Protein AF-A0A9P4KAY0-F1 (afdb_monomer_lite)

Sequence (285 aa):
MESPLIVVEDWAMEPPVTMRYINADHDLDFLLVYKAVRTLPSHPGRGALSIIYEGVGHKYALKPCTDDFLEHFFSCAGNLADYLAVFYPHDNAITQAVWLRLLDNFQIAAKLPHNILQTQAPVCSHAGDFSKAYDEVFRFINNILTNSHDPTSCRTQNVAHSFNMVTPRRPYLGAFKFGMKPWQQFLLNGSPGFCVEGQSRRYDIEEGMEFYAGESGEKKVKQVVVPMGALGIVQKHTERMRGFVKEMAVVKEQEGDNGQAMVARFDKNVSFIMTYSSQVPILWI

Foldseek 3Di:
DFFDKDWDWDVVDVVTATQWIDGDVDIDGPVVLLVLLLCLLVDPQAKDWDWDDDPPDIATDIDAHDPVSVVSLVVSLVSLLCCLQPPLVPGDPVNNLVSLVSLVSSLSSLLGQLAPPPPRYDHHPCSVVSVVVVVVSQVSSQCSLQVDPDPVPPQQSRLRDNPPNYDDDDPPLDDRGHPDGPVCLQWPPPRPSDPDDPVPWDWDFPPPPFDQDDPVRDTDTPTTTDGVVNVVVVVVVVVVVVVLVVVVVVCCVPPNPPPPVSVVVVCVPPPDNPPPPPDDPPDDD

Organism: NCBI:txid147567

Structure (mmCIF, N/CA/C/O backbone):
data_AF-A0A9P4KAY0-F1
#
_entry.id   AF-A0A9P4KAY0-F1
#
loop_
_atom_site.group_PDB
_atom_site.id
_atom_site.type_symbol
_atom_site.label_atom_id
_atom_site.label_alt_id
_atom_site.label_comp_id
_atom_site.label_asym_id
_atom_site.label_entity_id
_atom_site.label_seq_id
_atom_site.pdbx_PDB_ins_code
_atom_site.Cartn_x
_atom_site.Cartn_y
_atom_site.Cartn_z
_atom_site.occupancy
_atom_site.B_iso_or_equiv
_atom_site.auth_seq_id
_atom_site.auth_comp_id
_atom_site.auth_asym_id
_atom_site.auth_atom_id
_atom_site.pdbx_PDB_model_num
ATOM 1 N N . MET A 1 1 ? -31.923 -11.171 7.613 1.00 70.19 1 MET A N 1
ATOM 2 C CA . MET A 1 1 ? -31.089 -11.318 8.821 1.00 70.19 1 MET A CA 1
ATOM 3 C C . MET A 1 1 ? -29.665 -11.105 8.369 1.00 70.19 1 MET A C 1
ATOM 5 O O . MET A 1 1 ? -29.294 -11.718 7.377 1.00 70.19 1 MET A O 1
ATOM 9 N N . GLU A 1 2 ? -28.932 -10.198 9.005 1.00 80.56 2 GLU A N 1
ATOM 10 C CA . GLU A 1 2 ? -27.496 -10.055 8.748 1.00 80.56 2 GLU A CA 1
ATOM 11 C C . GLU A 1 2 ? -26.785 -11.309 9.265 1.00 80.56 2 GLU A C 1
ATOM 13 O O . GLU A 1 2 ? -27.115 -11.809 10.345 1.00 80.56 2 GLU A O 1
ATOM 18 N N . SER A 1 3 ? -25.874 -11.861 8.465 1.00 89.69 3 SER A N 1
ATOM 19 C CA . SER A 1 3 ? -25.065 -13.004 8.883 1.00 89.69 3 SER A CA 1
ATOM 20 C C . SER A 1 3 ? -24.157 -12.588 10.043 1.00 89.69 3 SER A C 1
ATOM 22 O O . SER A 1 3 ? -23.599 -11.490 10.008 1.00 89.69 3 SER A O 1
ATOM 24 N N . PRO A 1 4 ? -23.999 -13.426 11.082 1.00 93.06 4 PRO A N 1
ATOM 25 C CA . PRO A 1 4 ? -23.144 -13.081 12.206 1.00 93.06 4 PRO A CA 1
ATOM 26 C C . PRO A 1 4 ? -21.679 -13.015 11.765 1.00 93.06 4 PRO A C 1
ATOM 28 O O . PRO A 1 4 ? -21.192 -13.896 11.055 1.00 93.06 4 PRO A O 1
ATOM 31 N N . LEU A 1 5 ? -20.977 -11.985 12.234 1.00 95.06 5 LEU A N 1
ATOM 32 C CA . LEU A 1 5 ? -19.530 -11.878 12.112 1.00 95.06 5 LEU A CA 1
ATOM 33 C C . LEU A 1 5 ? -18.857 -12.812 13.127 1.00 95.06 5 LEU A C 1
ATOM 35 O O . LEU A 1 5 ? -19.109 -12.708 14.327 1.00 95.06 5 LEU A O 1
ATOM 39 N N . ILE A 1 6 ? -17.976 -13.691 12.651 1.00 96.06 6 ILE A N 1
ATOM 40 C CA . ILE A 1 6 ? -17.156 -14.575 13.482 1.00 96.06 6 ILE A CA 1
ATOM 41 C C . ILE A 1 6 ? -15.690 -14.166 13.327 1.00 96.06 6 ILE A C 1
ATOM 43 O O . ILE A 1 6 ? -15.159 -14.092 12.218 1.00 96.06 6 ILE A O 1
ATOM 47 N N . VAL A 1 7 ? -15.037 -13.929 14.461 1.00 95.88 7 VAL A N 1
ATOM 48 C CA . VAL A 1 7 ? -13.629 -13.538 14.567 1.00 95.88 7 VAL A CA 1
ATOM 49 C C . VAL A 1 7 ? -12.919 -14.603 15.400 1.00 95.88 7 VAL A C 1
ATOM 51 O O . VAL A 1 7 ? -13.366 -14.924 16.500 1.00 95.88 7 VAL A O 1
ATOM 54 N N . VAL A 1 8 ? -11.850 -15.196 14.868 1.00 96.25 8 VAL A N 1
ATOM 55 C CA . VAL A 1 8 ? -11.036 -16.194 15.579 1.00 96.25 8 VAL A CA 1
ATOM 56 C C . VAL A 1 8 ? -9.729 -15.540 15.998 1.00 96.25 8 VAL A C 1
ATOM 58 O O . VAL A 1 8 ? -8.918 -15.186 15.143 1.00 96.25 8 VAL A O 1
ATOM 61 N N . GLU A 1 9 ? -9.518 -15.400 17.302 1.00 96.12 9 GLU A N 1
ATOM 62 C CA . GLU A 1 9 ? -8.379 -14.685 17.883 1.00 96.12 9 GLU A CA 1
ATOM 63 C C . GLU A 1 9 ? -7.390 -15.636 18.567 1.00 96.12 9 GLU A C 1
ATOM 65 O O . GLU A 1 9 ? -7.781 -16.630 19.184 1.00 96.12 9 GLU A O 1
ATOM 70 N N . ASP A 1 10 ? -6.101 -15.307 18.487 1.00 93.38 10 ASP A N 1
ATOM 71 C CA . ASP A 1 10 ? -5.044 -15.939 19.272 1.00 93.38 10 ASP A CA 1
ATOM 72 C C . ASP A 1 10 ? -4.817 -15.162 20.575 1.00 93.38 10 ASP A C 1
ATOM 74 O O . ASP A 1 10 ? -4.240 -14.072 20.584 1.00 93.38 10 ASP A O 1
ATOM 78 N N . TRP A 1 11 ? -5.272 -15.755 21.678 1.00 94.88 11 TRP A N 1
ATOM 79 C CA . TRP A 1 11 ? -5.172 -15.209 23.034 1.00 94.88 11 TRP A CA 1
ATOM 80 C C . TRP A 1 11 ? -3.817 -15.468 23.704 1.00 94.88 11 TRP A C 1
ATOM 82 O O . TRP A 1 11 ? -3.614 -15.063 24.847 1.00 94.88 11 TRP A O 1
ATOM 92 N N . ALA A 1 12 ? -2.877 -16.134 23.025 1.00 94.00 12 ALA A N 1
ATOM 93 C CA . ALA A 1 12 ? -1.508 -16.263 23.519 1.00 94.00 12 ALA A CA 1
ATOM 94 C C . ALA A 1 12 ? -0.693 -14.964 23.337 1.00 94.00 12 ALA A C 1
ATOM 96 O O . ALA A 1 12 ? 0.393 -14.836 23.904 1.00 94.00 12 ALA A O 1
ATOM 97 N N . MET A 1 13 ? -1.204 -14.013 22.544 1.00 88.56 13 MET A N 1
ATOM 98 C CA . MET A 1 13 ? -0.637 -12.680 22.340 1.00 88.56 13 MET A CA 1
ATOM 99 C C . MET A 1 13 ? -1.436 -11.617 23.102 1.00 88.56 13 MET A C 1
ATOM 101 O O . MET A 1 13 ? -2.647 -11.744 23.269 1.00 88.56 13 MET A O 1
ATOM 105 N N . GLU A 1 14 ? -0.761 -10.552 23.540 1.00 91.00 14 GLU A N 1
ATOM 106 C CA . GLU A 1 14 ? -1.391 -9.436 24.249 1.00 91.00 14 GLU A CA 1
ATOM 107 C C . GLU A 1 14 ? -1.110 -8.099 23.534 1.00 91.00 14 GLU A C 1
ATOM 109 O O . GLU A 1 14 ? 0.053 -7.683 23.451 1.00 91.00 14 GLU A O 1
ATOM 114 N N . PRO A 1 15 ? -2.147 -7.404 23.014 1.00 89.81 15 PRO A N 1
ATOM 115 C CA . PRO A 1 15 ? -3.541 -7.845 22.883 1.00 89.81 15 PRO A CA 1
ATOM 116 C C . PRO A 1 15 ? -3.709 -9.043 21.921 1.00 89.81 15 PRO A C 1
ATOM 118 O O . PRO A 1 15 ? -2.830 -9.266 21.080 1.00 89.81 15 PRO A O 1
ATOM 121 N N . PRO A 1 16 ? -4.837 -9.779 22.013 1.00 92.44 16 PRO A N 1
ATOM 122 C CA . PRO A 1 16 ? -5.145 -10.877 21.103 1.00 92.44 16 PRO A CA 1
ATOM 123 C C . PRO A 1 16 ? -5.086 -10.431 19.643 1.00 92.44 16 PRO A C 1
ATOM 125 O O . PRO A 1 16 ? -5.476 -9.311 19.306 1.00 92.44 16 PRO A O 1
ATOM 128 N N . VAL A 1 17 ? -4.598 -11.301 18.762 1.00 93.06 17 VAL A N 1
ATOM 129 C CA . VAL A 1 17 ? -4.518 -11.011 17.322 1.00 93.06 17 VAL A CA 1
ATOM 130 C C . VAL A 1 17 ? -5.519 -11.877 16.584 1.00 93.06 17 VAL A C 1
ATOM 132 O O . VAL A 1 17 ? -5.564 -13.092 16.779 1.00 93.06 17 VAL A O 1
ATOM 135 N N . THR A 1 18 ? -6.294 -11.264 15.698 1.00 96.06 18 THR A N 1
ATOM 136 C CA . THR A 1 18 ? -7.235 -11.999 14.857 1.00 96.06 18 THR A CA 1
ATOM 137 C C . THR A 1 18 ? -6.497 -12.811 13.795 1.00 96.06 18 THR A C 1
ATOM 139 O O . THR A 1 18 ? -5.703 -12.282 13.019 1.00 96.06 18 THR A O 1
ATOM 142 N N . MET A 1 19 ? -6.794 -14.106 13.733 1.00 96.50 19 MET A N 1
ATOM 143 C CA . MET A 1 19 ? -6.190 -15.060 12.804 1.00 96.50 19 MET A CA 1
ATOM 144 C C . MET A 1 19 ? -7.125 -15.454 11.657 1.00 96.50 19 MET A C 1
ATOM 146 O O . MET A 1 19 ? -6.648 -15.814 10.580 1.00 96.50 19 ME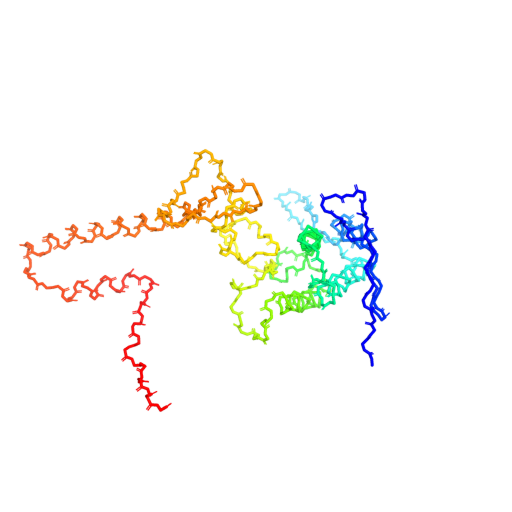T A O 1
ATOM 150 N N . ARG A 1 20 ? -8.446 -15.393 11.858 1.00 97.88 20 ARG A N 1
ATOM 151 C CA . ARG A 1 20 ? -9.434 -15.712 10.819 1.00 97.88 20 ARG A CA 1
ATOM 152 C C . ARG A 1 20 ? -10.705 -14.888 10.981 1.00 97.88 20 ARG A C 1
ATOM 154 O O . ARG A 1 20 ? -11.160 -14.674 12.103 1.00 97.88 20 ARG A O 1
ATOM 161 N N . TYR A 1 21 ? -11.283 -14.484 9.858 1.00 97.75 21 TYR A N 1
ATOM 162 C CA . TYR A 1 21 ? -12.511 -13.699 9.783 1.00 97.75 21 TYR A CA 1
ATOM 163 C C . TYR A 1 21 ? -13.536 -14.439 8.931 1.00 97.75 21 TYR A C 1
ATOM 165 O O . TYR A 1 21 ? -13.200 -14.879 7.835 1.00 97.75 21 TYR A O 1
ATOM 173 N N . ILE A 1 22 ? -14.772 -14.572 9.410 1.00 97.38 22 ILE A N 1
ATOM 174 C CA . ILE A 1 22 ? -15.858 -15.225 8.673 1.00 97.38 22 ILE A CA 1
ATOM 175 C C . ILE A 1 22 ? -17.108 -14.342 8.754 1.00 97.38 22 ILE A C 1
ATOM 177 O O . ILE A 1 22 ? -17.573 -14.014 9.846 1.00 97.38 22 ILE A O 1
ATOM 181 N N . ASN A 1 23 ? -17.663 -13.958 7.606 1.00 95.81 23 ASN A N 1
ATOM 182 C CA . ASN A 1 23 ? -18.941 -13.256 7.496 1.00 95.81 23 ASN A CA 1
ATOM 183 C C . ASN A 1 23 ? -19.635 -13.636 6.181 1.00 95.81 23 ASN A C 1
ATOM 185 O O . ASN A 1 23 ? -19.179 -13.249 5.107 1.00 95.81 23 ASN A O 1
ATOM 189 N N . ALA A 1 24 ? -20.753 -14.362 6.278 1.00 93.00 24 ALA A N 1
ATOM 190 C CA . ALA A 1 24 ? -21.493 -14.876 5.124 1.00 93.00 24 ALA A CA 1
ATOM 191 C C . ALA A 1 24 ? -20.572 -15.637 4.149 1.00 93.00 24 ALA A C 1
ATOM 193 O O . ALA A 1 24 ? -20.021 -16.671 4.523 1.00 93.00 24 ALA A O 1
ATOM 194 N N . ASP A 1 25 ? -20.397 -15.111 2.936 1.00 92.00 25 ASP A N 1
ATOM 195 C CA . ASP A 1 25 ? -19.577 -15.698 1.873 1.00 92.00 25 ASP A CA 1
ATOM 196 C C . ASP A 1 25 ? -18.096 -15.270 1.941 1.00 92.00 25 ASP A C 1
ATOM 198 O O . ASP A 1 25 ? -17.287 -15.704 1.121 1.00 92.00 25 ASP A O 1
ATOM 202 N N . HIS A 1 26 ? -17.722 -14.432 2.913 1.00 92.81 26 HIS A N 1
ATOM 203 C CA . HIS A 1 26 ? -16.350 -13.969 3.108 1.00 92.81 26 HIS A CA 1
ATOM 204 C C . HIS A 1 26 ? -15.663 -14.774 4.213 1.00 92.81 26 HIS A C 1
ATOM 206 O O . HIS A 1 26 ? -16.070 -14.724 5.374 1.00 92.81 26 HIS A O 1
ATOM 212 N N . ASP A 1 27 ? -14.589 -15.478 3.857 1.00 96.81 27 ASP A N 1
ATOM 213 C CA . ASP A 1 27 ? -13.721 -16.216 4.778 1.00 96.81 27 ASP A CA 1
ATOM 214 C C . ASP A 1 27 ? -12.264 -15.831 4.506 1.00 96.81 27 ASP A C 1
ATOM 216 O O . ASP A 1 27 ? -11.709 -16.133 3.447 1.00 96.81 27 ASP A O 1
ATOM 220 N N . LEU A 1 28 ? -11.654 -15.120 5.452 1.00 97.56 28 LEU A N 1
ATOM 221 C CA . LEU A 1 28 ? -10.284 -14.635 5.348 1.00 97.56 28 LEU A CA 1
ATOM 222 C C . LEU A 1 28 ? -9.414 -15.287 6.415 1.00 97.56 28 LEU A C 1
ATOM 224 O O . LEU A 1 28 ? -9.539 -15.000 7.605 1.00 97.56 28 LEU A O 1
ATOM 228 N N . ASP A 1 29 ? -8.463 -16.104 5.972 1.00 97.88 29 ASP A N 1
ATOM 229 C CA . ASP A 1 29 ? -7.353 -16.579 6.796 1.00 97.88 29 ASP A CA 1
ATOM 230 C C . ASP A 1 29 ? -6.212 -15.553 6.747 1.00 97.88 29 ASP A C 1
ATOM 232 O O . ASP A 1 29 ? -5.557 -15.361 5.713 1.00 97.88 29 ASP A O 1
ATOM 236 N N . PHE A 1 30 ? -5.966 -14.886 7.876 1.00 96.50 30 PHE A N 1
ATOM 237 C CA . PHE A 1 30 ? -4.969 -13.826 7.968 1.00 96.50 30 PHE A CA 1
ATOM 238 C C . PHE A 1 30 ? -3.567 -14.319 7.594 1.00 96.50 30 PHE A C 1
ATOM 240 O O . PHE A 1 30 ? -2.832 -13.624 6.889 1.00 96.50 30 PHE A O 1
ATOM 247 N N . LEU A 1 31 ? -3.181 -15.526 8.019 1.00 96.44 31 LEU A N 1
ATOM 248 C CA . LEU A 1 31 ? -1.840 -16.053 7.782 1.00 96.44 31 LEU A CA 1
ATOM 249 C C . LEU A 1 31 ? -1.614 -16.352 6.297 1.00 96.44 31 LEU A C 1
ATOM 251 O O . LEU A 1 31 ? -0.519 -16.099 5.780 1.00 96.44 31 LEU A O 1
ATOM 255 N N . LEU A 1 32 ? -2.631 -16.879 5.611 1.00 97.88 32 LEU A N 1
ATOM 256 C CA . LEU A 1 32 ? -2.579 -17.116 4.169 1.00 97.88 32 LEU A CA 1
ATOM 257 C C . LEU A 1 32 ? -2.471 -15.800 3.397 1.00 97.88 32 LEU A C 1
ATOM 259 O O . LEU A 1 32 ? -1.562 -15.656 2.574 1.00 97.88 32 LEU A O 1
ATOM 263 N N . VAL A 1 33 ? -3.322 -14.816 3.708 1.00 98.06 33 VAL A N 1
ATOM 264 C CA . VAL A 1 33 ? -3.299 -13.503 3.044 1.00 98.06 33 VAL A CA 1
ATOM 265 C C . VAL A 1 33 ? -1.981 -12.776 3.311 1.00 98.06 33 VAL A C 1
ATOM 267 O O . VAL A 1 33 ? -1.353 -12.265 2.383 1.00 98.06 33 VAL A O 1
ATOM 270 N N . TYR A 1 34 ? -1.499 -12.793 4.556 1.00 97.38 34 TYR A N 1
ATOM 271 C CA . TYR A 1 34 ? -0.221 -12.198 4.938 1.00 97.38 34 TYR A CA 1
ATOM 272 C C . TYR A 1 34 ? 0.938 -12.774 4.117 1.00 97.38 34 TYR A C 1
ATOM 274 O O . TYR A 1 34 ? 1.747 -12.019 3.570 1.00 97.38 34 TYR A O 1
ATOM 282 N N . LYS A 1 35 ? 1.026 -14.109 4.010 1.00 97.62 35 LYS A N 1
ATOM 283 C CA . LYS A 1 35 ? 2.069 -14.782 3.222 1.00 97.62 35 LYS A CA 1
ATOM 284 C C . LYS A 1 35 ? 1.963 -14.419 1.744 1.00 97.62 35 LYS A C 1
ATOM 286 O O . LYS A 1 35 ? 2.976 -14.038 1.158 1.00 97.62 35 LYS A O 1
ATOM 291 N N . ALA A 1 36 ? 0.762 -14.479 1.171 1.00 97.88 36 ALA A N 1
ATOM 292 C CA . ALA A 1 36 ? 0.523 -14.142 -0.228 1.00 97.88 36 ALA A CA 1
ATOM 293 C C . ALA A 1 36 ? 1.006 -12.715 -0.535 1.00 97.88 36 ALA A C 1
ATOM 295 O O . ALA A 1 36 ? 1.953 -12.528 -1.302 1.00 97.88 36 ALA A O 1
ATOM 296 N N . VAL A 1 37 ? 0.491 -11.716 0.189 1.00 97.69 37 VAL A N 1
ATOM 297 C CA . VAL A 1 37 ? 0.844 -10.303 -0.018 1.00 97.69 37 VAL A CA 1
ATOM 298 C C . VAL A 1 37 ? 2.339 -10.047 0.191 1.00 97.69 37 VAL A C 1
ATOM 300 O O . VAL A 1 37 ? 2.969 -9.337 -0.595 1.00 97.69 37 VAL A O 1
ATOM 303 N N . ARG A 1 38 ? 2.944 -10.632 1.232 1.00 96.69 38 ARG A N 1
ATOM 304 C CA . ARG A 1 38 ? 4.370 -10.437 1.539 1.00 96.69 38 ARG A CA 1
ATOM 305 C C . ARG A 1 38 ? 5.291 -11.017 0.462 1.00 96.69 38 ARG A C 1
ATOM 307 O O . ARG A 1 38 ? 6.399 -10.510 0.294 1.00 96.69 38 ARG A O 1
ATOM 314 N N . THR A 1 39 ? 4.864 -12.057 -0.251 1.00 96.81 39 THR A N 1
ATOM 315 C CA . THR A 1 39 ? 5.672 -12.695 -1.305 1.00 96.81 39 THR A CA 1
ATOM 316 C C . THR A 1 39 ? 5.529 -12.039 -2.678 1.00 96.81 39 THR A C 1
ATOM 318 O O . THR A 1 39 ? 6.411 -12.231 -3.519 1.00 96.81 39 THR A O 1
ATOM 321 N N . LEU A 1 40 ? 4.508 -11.195 -2.894 1.00 96.38 40 LEU A N 1
ATOM 322 C CA . LEU A 1 40 ? 4.285 -10.488 -4.163 1.00 96.38 40 LEU A CA 1
ATOM 323 C C . LEU A 1 40 ? 5.518 -9.728 -4.691 1.00 96.38 40 LEU A C 1
ATOM 325 O O . LEU A 1 40 ? 5.813 -9.855 -5.882 1.00 96.38 40 LEU A O 1
ATOM 329 N N . PRO A 1 41 ? 6.287 -8.967 -3.876 1.00 94.38 41 PRO A N 1
ATOM 330 C CA . PRO A 1 41 ? 7.451 -8.237 -4.384 1.00 94.38 41 PRO A CA 1
ATOM 331 C C . PRO A 1 41 ? 8.535 -9.145 -4.980 1.00 94.38 41 PRO A C 1
ATOM 333 O O . PRO A 1 41 ? 9.264 -8.715 -5.876 1.00 94.38 41 PRO A O 1
ATOM 336 N N . SER A 1 42 ? 8.628 -10.383 -4.488 1.00 95.38 42 SER A N 1
ATOM 337 C CA . SER A 1 42 ? 9.577 -11.420 -4.912 1.00 95.38 42 SER A CA 1
ATOM 338 C C . SER A 1 42 ? 8.965 -12.468 -5.848 1.00 95.38 42 SER A C 1
ATOM 340 O O . SER A 1 42 ? 9.617 -13.469 -6.139 1.00 95.38 42 SER A O 1
ATOM 342 N N . HIS A 1 43 ? 7.727 -12.278 -6.310 1.00 97.31 43 HIS A N 1
ATOM 343 C CA . HIS A 1 43 ? 7.050 -13.261 -7.149 1.00 97.31 43 HIS A CA 1
ATOM 344 C C . HIS A 1 43 ? 7.814 -13.472 -8.475 1.00 97.31 43 HIS A C 1
ATOM 346 O O . HIS A 1 43 ? 8.154 -12.491 -9.144 1.00 97.31 43 HIS A O 1
ATOM 352 N N . PRO A 1 44 ? 8.081 -14.720 -8.909 1.00 96.81 44 PRO A N 1
ATOM 353 C CA . PRO A 1 44 ? 8.913 -14.991 -10.088 1.00 96.81 44 PRO A CA 1
ATOM 354 C C . PRO A 1 44 ? 8.300 -14.465 -11.390 1.00 96.81 44 PRO A C 1
ATOM 356 O O . PRO A 1 44 ? 9.034 -14.087 -12.304 1.00 96.81 44 PRO A O 1
ATOM 359 N N . GLY A 1 45 ? 6.970 -14.399 -11.455 1.00 96.69 45 GLY A N 1
ATOM 360 C CA . GLY A 1 45 ? 6.209 -13.830 -12.566 1.00 96.69 45 GLY A CA 1
ATOM 361 C C . GLY A 1 45 ? 6.124 -12.300 -12.585 1.00 96.69 45 GLY A C 1
ATOM 362 O O . GLY A 1 45 ? 5.514 -11.733 -13.486 1.00 96.69 45 GLY A O 1
ATOM 363 N N . ARG A 1 46 ? 6.708 -11.610 -11.597 1.00 95.38 46 ARG A N 1
ATOM 364 C CA . ARG A 1 46 ? 6.685 -10.147 -11.525 1.00 95.38 46 ARG A CA 1
ATOM 365 C C . ARG A 1 46 ? 7.551 -9.538 -12.630 1.00 95.38 46 ARG A C 1
ATOM 367 O O . ARG A 1 46 ? 8.711 -9.927 -12.803 1.00 95.38 46 ARG A O 1
ATOM 374 N N . GLY A 1 47 ? 6.995 -8.562 -13.346 1.00 93.69 47 GLY A N 1
ATOM 375 C CA . GLY A 1 47 ? 7.713 -7.842 -14.393 1.00 93.69 47 GLY A CA 1
ATOM 376 C C . GLY A 1 47 ? 8.870 -7.007 -13.844 1.00 93.69 47 GLY A C 1
ATOM 377 O O . GLY A 1 47 ? 8.797 -6.454 -12.744 1.00 93.69 47 GLY A O 1
ATOM 378 N N . ALA A 1 48 ? 9.948 -6.909 -14.617 1.00 92.62 48 ALA A N 1
ATOM 379 C CA . ALA A 1 48 ? 11.158 -6.188 -14.235 1.00 92.62 48 ALA A CA 1
ATOM 380 C C . ALA A 1 48 ? 11.855 -5.575 -15.455 1.00 92.62 48 ALA A C 1
ATOM 382 O O . ALA A 1 48 ? 11.775 -6.109 -16.560 1.00 92.62 48 ALA A O 1
ATOM 383 N N . LEU A 1 49 ? 12.575 -4.472 -15.240 1.00 90.19 49 LEU A N 1
ATOM 384 C CA . LEU A 1 49 ? 13.500 -3.916 -16.227 1.00 90.19 49 LEU A CA 1
ATOM 385 C C . LEU A 1 49 ? 14.923 -4.308 -15.852 1.00 90.19 49 LEU A C 1
ATOM 387 O O . LEU A 1 49 ? 15.387 -4.014 -14.751 1.00 90.19 49 LEU A O 1
ATOM 391 N N . SER A 1 50 ? 15.617 -4.943 -16.786 1.00 89.19 50 SER A N 1
ATOM 392 C CA . SER A 1 50 ? 17.055 -5.182 -16.712 1.00 89.19 50 SER A CA 1
ATOM 393 C C . SER A 1 50 ? 17.790 -4.210 -17.625 1.00 89.19 50 SER A C 1
ATOM 395 O O . SER A 1 50 ? 17.340 -3.943 -18.739 1.00 89.19 50 SER A O 1
ATOM 397 N N . ILE A 1 51 ? 18.923 -3.689 -17.161 1.00 90.44 51 ILE A N 1
ATOM 398 C CA . ILE A 1 51 ? 19.813 -2.861 -17.974 1.00 90.44 51 ILE A CA 1
ATOM 399 C C . ILE A 1 51 ? 20.814 -3.792 -18.657 1.00 90.44 51 ILE A C 1
ATOM 401 O O . ILE A 1 51 ? 21.568 -4.491 -17.982 1.00 90.44 51 ILE A O 1
ATOM 405 N N . ILE A 1 52 ? 20.814 -3.800 -19.986 1.00 91.62 52 ILE A N 1
ATOM 406 C CA . ILE A 1 52 ? 21.804 -4.492 -20.810 1.00 91.62 52 ILE A CA 1
ATOM 407 C C . ILE A 1 52 ? 22.810 -3.448 -21.290 1.00 91.62 52 ILE A C 1
ATOM 409 O O . ILE A 1 52 ? 22.437 -2.460 -21.925 1.00 91.62 52 ILE A O 1
ATOM 413 N N . TYR A 1 53 ? 24.086 -3.649 -20.972 1.00 90.38 53 TYR A N 1
ATOM 414 C CA . TYR A 1 53 ? 25.168 -2.780 -21.428 1.00 90.38 53 TYR A CA 1
ATOM 415 C C . TYR A 1 53 ? 25.643 -3.242 -22.812 1.00 90.38 53 TYR A C 1
ATOM 417 O O . TYR A 1 53 ? 26.099 -4.373 -22.964 1.00 90.38 53 TYR A O 1
ATOM 425 N N . GLU A 1 54 ? 25.538 -2.372 -23.818 1.00 87.56 54 GLU A N 1
ATOM 426 C CA . GLU A 1 54 ? 25.980 -2.632 -25.194 1.00 87.56 54 GLU A CA 1
ATOM 427 C C . GLU A 1 54 ? 26.996 -1.556 -25.610 1.00 87.56 54 GLU A C 1
ATOM 429 O O . GLU A 1 54 ? 26.636 -0.438 -25.990 1.00 87.56 54 GLU A O 1
ATOM 434 N N . GLY A 1 55 ? 28.291 -1.882 -25.528 1.00 87.38 55 GLY A N 1
ATOM 435 C CA . GLY A 1 55 ? 29.378 -0.977 -25.915 1.00 87.38 55 GLY A CA 1
ATOM 436 C C . GLY A 1 55 ? 29.413 0.312 -25.083 1.00 87.38 55 GLY A C 1
ATOM 437 O O . GLY A 1 55 ? 29.642 0.269 -23.879 1.00 87.38 55 GLY A O 1
ATOM 438 N N . VAL A 1 56 ? 29.206 1.463 -25.737 1.00 83.69 56 VAL A N 1
ATOM 439 C CA . VAL A 1 56 ? 29.221 2.807 -25.113 1.00 83.69 56 VAL A CA 1
ATOM 440 C C . VAL A 1 56 ? 27.844 3.195 -24.535 1.00 83.69 56 VAL A C 1
ATOM 442 O O . VAL A 1 56 ? 27.698 4.242 -23.910 1.00 83.69 56 VAL A O 1
ATOM 445 N N . GLY A 1 57 ? 26.815 2.365 -24.738 1.00 87.19 57 GLY A N 1
ATOM 446 C CA . GLY A 1 57 ? 25.439 2.643 -24.331 1.00 87.19 57 GLY A CA 1
ATOM 447 C C . GLY A 1 57 ? 24.844 1.594 -23.394 1.00 87.19 57 GLY A C 1
ATOM 448 O O . GLY A 1 57 ? 25.437 0.559 -23.091 1.00 87.19 57 GLY A O 1
ATOM 449 N N . HIS A 1 58 ? 23.621 1.869 -22.952 1.00 86.38 58 HIS A N 1
ATOM 450 C CA . HIS A 1 58 ? 22.778 0.902 -22.262 1.00 86.38 58 HIS A CA 1
ATOM 451 C C . HIS A 1 58 ? 21.418 0.825 -22.950 1.00 86.38 58 HIS A C 1
ATOM 453 O O . HIS A 1 58 ? 20.913 1.820 -23.472 1.00 86.38 58 HIS A O 1
ATOM 459 N N . LYS A 1 59 ? 20.823 -0.363 -22.935 1.00 89.00 59 LYS A N 1
ATOM 460 C CA . LYS A 1 59 ? 19.445 -0.611 -23.347 1.00 89.00 59 LYS A CA 1
ATOM 461 C C . LYS A 1 59 ? 18.676 -1.214 -22.186 1.00 89.00 59 LYS A C 1
ATOM 463 O O . LYS A 1 59 ? 19.235 -1.911 -21.342 1.00 89.00 59 LYS A O 1
ATOM 468 N N . TYR A 1 60 ? 17.379 -0.959 -22.157 1.00 89.81 60 TYR A N 1
ATOM 469 C CA . TYR A 1 60 ? 16.477 -1.612 -21.223 1.00 89.81 60 TYR A CA 1
ATOM 470 C C . TYR A 1 60 ? 15.886 -2.856 -21.882 1.00 89.81 60 TYR A C 1
ATOM 472 O O . TYR A 1 60 ? 15.337 -2.774 -22.978 1.00 89.81 60 TYR A O 1
ATOM 480 N N . ALA A 1 61 ? 15.972 -3.994 -21.203 1.00 91.31 61 ALA A N 1
ATOM 481 C CA . ALA A 1 61 ? 15.246 -5.205 -21.555 1.00 91.31 61 ALA A CA 1
ATOM 482 C C . ALA A 1 61 ? 14.128 -5.445 -20.545 1.00 91.31 61 ALA A C 1
ATOM 484 O O . ALA A 1 61 ? 14.347 -5.411 -19.330 1.00 91.31 61 ALA A O 1
ATOM 485 N N . LEU A 1 62 ? 12.926 -5.671 -21.069 1.00 93.75 62 LEU A N 1
ATOM 486 C CA . LEU A 1 62 ? 11.738 -5.957 -20.283 1.00 93.75 62 LEU A CA 1
ATOM 487 C C . LEU A 1 62 ? 11.614 -7.459 -20.054 1.00 93.75 62 LEU A C 1
ATOM 489 O O . LEU A 1 62 ? 11.522 -8.232 -21.005 1.00 93.75 62 LEU A O 1
ATOM 493 N N . LYS A 1 63 ? 11.507 -7.850 -18.787 1.00 94.88 63 LYS A N 1
ATOM 494 C CA . LYS A 1 63 ? 10.860 -9.096 -18.397 1.00 94.88 63 LYS A CA 1
ATOM 495 C C . LYS A 1 63 ? 9.374 -8.782 -18.177 1.00 94.88 63 LYS A C 1
ATOM 497 O O . LYS A 1 63 ? 9.075 -8.064 -17.218 1.00 94.88 63 LYS A O 1
ATOM 502 N N . PRO A 1 64 ? 8.460 -9.246 -19.046 1.00 95.31 64 PRO A N 1
ATOM 503 C CA . PRO A 1 64 ? 7.037 -8.967 -18.887 1.00 95.31 64 PRO A CA 1
ATOM 504 C C . PRO A 1 64 ? 6.484 -9.669 -17.642 1.00 95.31 64 PRO A C 1
ATOM 506 O O . PRO A 1 64 ? 7.039 -10.675 -17.192 1.00 95.31 64 PRO A O 1
ATOM 509 N N . CYS A 1 65 ? 5.395 -9.139 -17.081 1.00 96.94 65 CYS A N 1
ATOM 510 C CA . CYS A 1 65 ? 4.662 -9.858 -16.041 1.00 96.94 65 CYS A CA 1
ATOM 511 C C . CYS A 1 65 ? 3.974 -11.096 -16.635 1.00 96.94 65 CYS A C 1
ATOM 513 O O . CYS A 1 65 ? 3.525 -11.050 -17.780 1.00 96.94 65 CYS A O 1
ATOM 515 N N . THR A 1 66 ? 3.871 -12.167 -15.851 1.00 97.56 66 THR A N 1
ATOM 516 C CA . THR A 1 66 ? 3.086 -13.360 -16.204 1.00 97.56 66 THR A CA 1
ATOM 517 C C . THR A 1 66 ? 1.639 -13.216 -15.740 1.00 97.56 66 THR A C 1
ATOM 519 O O . THR A 1 66 ? 1.375 -12.507 -14.766 1.00 97.56 66 THR A O 1
ATOM 522 N N . ASP A 1 67 ? 0.718 -13.929 -16.387 1.00 97.69 67 ASP A N 1
ATOM 523 C CA . ASP A 1 67 ? -0.701 -13.925 -16.006 1.00 97.69 67 ASP A CA 1
ATOM 524 C C . ASP A 1 67 ? -0.899 -14.436 -14.572 1.00 97.69 67 ASP A C 1
ATOM 526 O O . ASP A 1 67 ? -1.566 -13.768 -13.787 1.00 97.69 67 ASP A O 1
ATOM 530 N N . ASP A 1 68 ? -0.183 -15.497 -14.175 1.00 98.12 68 ASP A N 1
ATOM 531 C CA . ASP A 1 68 ? -0.181 -16.010 -12.795 1.00 98.12 68 ASP A CA 1
ATOM 532 C C . ASP A 1 68 ? 0.140 -14.924 -11.757 1.00 98.12 68 ASP A C 1
ATOM 534 O O . ASP A 1 68 ? -0.452 -14.873 -10.682 1.00 98.12 68 ASP A O 1
ATOM 538 N N . PHE A 1 69 ? 1.091 -14.029 -12.062 1.00 97.56 69 PHE A N 1
ATOM 539 C CA . PHE A 1 69 ? 1.420 -12.930 -11.159 1.00 97.56 69 PHE A CA 1
ATOM 540 C C . PHE A 1 69 ? 0.289 -11.909 -11.090 1.00 97.56 69 PHE A C 1
ATOM 542 O O . PHE A 1 69 ? -0.009 -11.420 -10.004 1.00 97.56 69 PHE A O 1
ATOM 549 N N . LEU A 1 70 ? -0.310 -11.560 -12.230 1.00 97.31 70 LEU A N 1
ATOM 550 C CA . LEU A 1 70 ? -1.396 -10.584 -12.287 1.00 97.31 70 LEU A CA 1
ATOM 551 C C . LEU A 1 70 ? -2.629 -11.099 -11.540 1.00 97.31 70 LEU A C 1
ATOM 553 O O . LEU A 1 70 ? -3.184 -10.370 -10.720 1.00 97.31 70 LEU A O 1
ATOM 557 N N . GLU A 1 71 ? -3.005 -12.358 -11.757 1.00 98.06 71 GLU A N 1
ATOM 558 C CA . GLU A 1 71 ? -4.093 -13.017 -11.038 1.00 98.06 71 GLU A CA 1
ATOM 559 C C . GLU A 1 71 ? -3.808 -13.059 -9.533 1.00 98.06 71 GLU A C 1
ATOM 561 O O . GLU A 1 71 ? -4.628 -12.607 -8.733 1.00 98.06 71 GLU A O 1
ATOM 566 N N . HIS A 1 72 ? -2.611 -13.501 -9.135 1.00 98.19 72 HIS A N 1
ATOM 567 C CA . HIS A 1 72 ? -2.229 -13.552 -7.726 1.00 98.19 72 HIS A CA 1
ATOM 568 C C . HIS A 1 72 ? -2.205 -12.159 -7.074 1.00 98.19 72 HIS A C 1
ATOM 570 O O . HIS A 1 72 ? -2.641 -11.987 -5.932 1.00 98.19 72 HIS A O 1
ATOM 576 N N . PHE A 1 73 ? -1.744 -11.142 -7.805 1.00 97.75 73 PHE A N 1
ATOM 577 C CA . PHE A 1 73 ? -1.735 -9.753 -7.362 1.00 97.75 73 PHE A CA 1
ATOM 578 C C . PHE A 1 73 ? -3.158 -9.226 -7.133 1.00 97.75 73 PHE A C 1
ATOM 580 O O . PHE A 1 73 ? -3.440 -8.690 -6.061 1.00 97.75 73 PHE A O 1
ATOM 587 N N . PHE A 1 74 ? -4.076 -9.403 -8.087 1.00 97.62 74 PHE A N 1
ATOM 588 C CA . PHE A 1 74 ? -5.456 -8.929 -7.934 1.00 97.62 74 PHE A CA 1
ATOM 589 C C . PHE A 1 74 ? -6.279 -9.774 -6.953 1.00 97.62 74 PHE A C 1
ATOM 591 O O . PHE A 1 74 ? -7.132 -9.222 -6.263 1.00 97.62 74 PHE A O 1
ATOM 598 N N . SER A 1 75 ? -5.971 -11.061 -6.785 1.00 97.94 75 SER A N 1
ATOM 599 C CA . SER A 1 75 ? -6.524 -11.878 -5.697 1.00 97.94 75 SER A CA 1
ATOM 600 C C . SER A 1 75 ? -6.134 -11.314 -4.324 1.00 97.94 75 SER A C 1
ATOM 602 O O . SER A 1 75 ? -6.989 -11.114 -3.461 1.00 97.94 75 SER A O 1
ATOM 604 N N . CYS A 1 76 ? -4.861 -10.946 -4.138 1.00 98.12 76 CYS A N 1
ATOM 605 C CA . CYS A 1 76 ? -4.414 -10.259 -2.925 1.00 98.12 76 CYS A CA 1
ATOM 606 C C . CYS A 1 76 ? -5.122 -8.910 -2.723 1.00 98.12 76 CYS A C 1
ATOM 608 O O . CYS A 1 76 ? -5.471 -8.569 -1.594 1.00 98.12 76 CYS A O 1
ATOM 610 N N . ALA A 1 77 ? -5.346 -8.155 -3.802 1.00 97.19 77 ALA A N 1
ATOM 611 C CA . ALA A 1 77 ? -6.091 -6.899 -3.763 1.00 97.19 77 ALA A CA 1
ATOM 612 C C . ALA A 1 77 ? -7.534 -7.104 -3.275 1.00 97.19 77 ALA A C 1
ATOM 614 O O . ALA A 1 77 ? -7.993 -6.345 -2.424 1.00 97.19 77 ALA A O 1
ATOM 615 N N . GLY A 1 78 ? -8.211 -8.145 -3.772 1.00 96.75 78 GLY A N 1
ATOM 616 C CA . GLY A 1 78 ? -9.552 -8.543 -3.340 1.00 96.75 78 GLY A CA 1
ATOM 617 C C . GLY A 1 78 ? -9.600 -8.879 -1.851 1.00 96.75 78 GLY A C 1
ATOM 618 O O . GLY A 1 78 ? -10.384 -8.286 -1.124 1.00 96.75 78 GLY A O 1
ATOM 619 N N . ASN A 1 79 ? -8.678 -9.713 -1.359 1.00 97.44 79 ASN A N 1
ATOM 620 C CA . ASN A 1 79 ? -8.613 -10.055 0.070 1.00 97.44 79 ASN A CA 1
ATOM 621 C C . ASN A 1 79 ? -8.400 -8.824 0.971 1.00 97.44 79 ASN A C 1
ATOM 623 O O . ASN A 1 79 ? -8.985 -8.720 2.047 1.00 97.44 79 ASN A O 1
ATOM 627 N N . LEU A 1 80 ? -7.558 -7.877 0.539 1.00 96.75 80 LEU A N 1
ATOM 628 C CA . LEU A 1 80 ? -7.333 -6.619 1.260 1.00 96.75 80 LEU A CA 1
ATOM 629 C C . LEU A 1 80 ? -8.581 -5.724 1.241 1.00 96.75 80 LEU A C 1
ATOM 631 O O . LEU A 1 80 ? -8.891 -5.084 2.244 1.00 96.75 80 LEU A O 1
ATOM 635 N N . ALA A 1 81 ? -9.288 -5.677 0.111 1.00 95.88 81 ALA A N 1
ATOM 636 C CA . ALA A 1 81 ? -10.534 -4.939 -0.048 1.00 95.88 81 ALA A CA 1
ATOM 637 C C . ALA A 1 81 ? -11.656 -5.515 0.833 1.00 95.88 81 ALA A C 1
ATOM 639 O O . ALA A 1 81 ? -12.302 -4.748 1.545 1.00 95.88 81 ALA A O 1
ATOM 640 N N . ASP A 1 82 ? -11.821 -6.839 0.853 1.00 95.69 82 ASP A N 1
ATOM 641 C CA . ASP A 1 82 ? -12.790 -7.547 1.697 1.00 95.69 82 ASP A CA 1
ATOM 642 C C . ASP A 1 82 ? -12.518 -7.297 3.183 1.00 95.69 82 ASP A C 1
ATOM 644 O O . ASP A 1 82 ? -13.431 -6.943 3.934 1.00 95.69 82 ASP A O 1
ATOM 648 N N . TYR A 1 83 ? -11.245 -7.382 3.599 1.00 97.06 83 TYR A N 1
ATOM 649 C CA . TYR A 1 83 ? -10.839 -7.020 4.956 1.00 97.06 83 TYR A CA 1
ATOM 650 C C . TYR A 1 83 ? -11.288 -5.607 5.334 1.00 97.06 83 TYR A C 1
ATOM 652 O O . TYR A 1 83 ? -11.940 -5.403 6.359 1.00 97.06 83 TYR A O 1
ATOM 660 N N . LEU A 1 84 ? -10.958 -4.628 4.494 1.00 95.31 84 LEU A N 1
ATOM 661 C CA . LEU A 1 84 ? -11.258 -3.228 4.769 1.00 95.31 84 LEU A CA 1
ATOM 662 C C . LEU A 1 84 ? -12.759 -2.934 4.775 1.00 95.31 84 LEU A C 1
ATOM 664 O O . LEU A 1 84 ? -13.209 -2.132 5.589 1.00 95.31 84 LEU A O 1
ATOM 668 N N . ALA A 1 85 ? -13.520 -3.564 3.882 1.00 93.62 85 ALA A N 1
ATOM 669 C CA . ALA A 1 85 ? -14.948 -3.319 3.736 1.00 93.62 85 ALA A CA 1
ATOM 670 C C . ALA A 1 85 ? -15.772 -3.924 4.879 1.00 93.62 85 ALA A C 1
ATOM 672 O O . ALA A 1 85 ? -16.722 -3.295 5.338 1.00 93.62 85 ALA A O 1
ATOM 673 N N . VAL A 1 86 ? -15.418 -5.133 5.325 1.00 94.00 86 VAL A N 1
ATOM 674 C CA . VAL A 1 86 ? -16.261 -5.926 6.233 1.00 94.00 86 VAL A CA 1
ATOM 675 C C . VAL A 1 86 ? -15.699 -5.979 7.650 1.00 94.00 86 VAL A C 1
ATOM 677 O O . VAL A 1 86 ? -16.445 -5.855 8.616 1.00 94.00 86 VAL A O 1
ATOM 680 N N . PHE A 1 87 ? -14.390 -6.175 7.794 1.00 94.62 87 PHE A N 1
ATOM 681 C CA . PHE A 1 87 ? -13.796 -6.608 9.061 1.00 94.62 87 PHE A CA 1
ATOM 682 C C . PHE A 1 87 ? -13.055 -5.489 9.805 1.00 94.62 87 PHE A C 1
ATOM 684 O O . PHE A 1 87 ? -13.009 -5.497 11.034 1.00 94.62 87 PHE A O 1
ATOM 691 N N . TYR A 1 88 ? -12.539 -4.488 9.086 1.00 94.12 88 TYR A N 1
ATOM 692 C CA . TYR A 1 88 ? -11.753 -3.387 9.652 1.00 94.12 88 TYR A CA 1
ATOM 693 C C . TYR A 1 88 ? -12.392 -2.681 10.867 1.00 94.12 88 TYR A C 1
ATOM 695 O O . TYR A 1 88 ? -11.673 -2.477 11.848 1.00 94.12 88 TYR A O 1
ATOM 703 N N . PRO A 1 89 ? -13.702 -2.342 10.885 1.00 92.56 89 PRO A N 1
ATOM 704 C CA . PRO A 1 89 ? -14.320 -1.653 12.026 1.00 92.56 89 PRO A CA 1
ATOM 705 C C . PRO A 1 89 ? -14.389 -2.481 13.316 1.00 92.56 89 PRO A C 1
ATOM 707 O O . PRO A 1 89 ? -14.590 -1.915 14.388 1.00 92.56 89 PRO A O 1
ATOM 710 N N . HIS A 1 90 ? -14.259 -3.805 13.212 1.00 92.31 90 HIS A N 1
ATOM 711 C CA . HIS A 1 90 ? -14.443 -4.744 14.320 1.00 92.31 90 HIS A CA 1
ATOM 712 C C . HIS A 1 90 ? -13.129 -5.219 14.938 1.00 92.31 90 HIS A C 1
ATOM 714 O O . HIS A 1 90 ? -13.149 -5.918 15.946 1.00 92.31 90 HIS A O 1
ATOM 720 N N . ASP A 1 91 ? -12.000 -4.860 14.333 1.00 93.94 91 ASP A N 1
ATOM 721 C CA . ASP A 1 91 ? -10.692 -5.341 14.748 1.00 93.94 91 ASP A CA 1
ATOM 722 C C . ASP A 1 91 ? -9.995 -4.364 15.702 1.00 93.94 91 ASP A C 1
ATOM 724 O O . ASP A 1 91 ? -10.319 -3.174 15.771 1.00 93.94 91 ASP A O 1
ATOM 728 N N . ASN A 1 92 ? -9.002 -4.855 16.438 1.00 91.31 92 ASN A N 1
ATOM 729 C CA . ASN A 1 92 ? -8.215 -4.014 17.329 1.00 91.31 92 ASN A CA 1
ATOM 730 C C . ASN A 1 92 ? -7.125 -3.237 16.572 1.00 91.31 92 ASN A C 1
ATOM 732 O O . ASN A 1 92 ? -6.730 -3.566 15.451 1.00 91.31 92 ASN A O 1
ATOM 736 N N . ALA A 1 93 ? -6.598 -2.193 17.215 1.00 89.56 93 ALA A N 1
ATOM 737 C CA . ALA A 1 93 ? -5.634 -1.286 16.596 1.00 89.56 93 ALA A CA 1
ATOM 738 C C . ALA A 1 93 ? -4.347 -1.983 16.114 1.00 89.56 93 ALA A C 1
ATOM 740 O O . ALA A 1 93 ? -3.751 -1.548 15.126 1.00 89.56 93 ALA A O 1
ATOM 741 N N . ILE A 1 94 ? -3.907 -3.053 16.789 1.00 89.44 94 ILE A N 1
ATOM 742 C CA . ILE A 1 94 ? -2.700 -3.785 16.392 1.00 89.44 94 ILE A CA 1
ATOM 743 C C . ILE A 1 94 ? -2.965 -4.553 15.108 1.00 89.44 94 ILE A C 1
ATOM 745 O O . ILE A 1 94 ? -2.226 -4.379 14.138 1.00 89.44 94 ILE A O 1
ATOM 749 N N . THR A 1 95 ? -4.028 -5.351 15.061 1.00 92.56 95 THR A N 1
ATOM 750 C CA . THR A 1 95 ? -4.354 -6.125 13.863 1.00 92.56 95 THR A CA 1
ATOM 751 C C . THR A 1 95 ? -4.653 -5.203 12.677 1.00 92.56 95 THR A C 1
ATOM 753 O O . THR A 1 95 ? -4.109 -5.407 11.588 1.00 92.56 95 THR A O 1
ATOM 756 N N . GLN A 1 96 ? -5.385 -4.101 12.898 1.00 93.44 96 GLN A N 1
ATOM 757 C CA . GLN A 1 96 ? -5.586 -3.055 11.888 1.00 93.44 96 GLN A CA 1
ATOM 758 C C . GLN A 1 96 ? -4.257 -2.516 11.348 1.00 93.44 96 GLN A C 1
ATOM 760 O O . GLN A 1 96 ? -4.090 -2.389 10.133 1.00 93.44 96 GLN A O 1
ATOM 765 N N . ALA A 1 97 ? -3.288 -2.224 12.220 1.00 89.69 97 ALA A N 1
ATOM 766 C CA . ALA A 1 97 ? -1.976 -1.744 11.800 1.00 89.69 97 ALA A CA 1
ATOM 767 C C . ALA A 1 97 ? -1.224 -2.777 10.946 1.00 89.69 97 ALA A C 1
ATOM 769 O O . ALA A 1 97 ? -0.547 -2.398 9.986 1.00 89.69 97 ALA A O 1
ATOM 770 N N . VAL A 1 98 ? -1.354 -4.074 11.245 1.00 92.75 98 VAL A N 1
ATOM 771 C CA . VAL A 1 98 ? -0.727 -5.133 10.443 1.00 92.75 98 VAL A CA 1
ATOM 772 C C . VAL A 1 98 ? -1.364 -5.238 9.056 1.00 92.75 98 VAL A C 1
ATOM 774 O O . VAL A 1 98 ? -0.642 -5.326 8.062 1.00 92.75 98 VAL A O 1
ATOM 777 N N . TRP A 1 99 ? -2.687 -5.141 8.947 1.00 95.50 99 TRP A N 1
ATOM 778 C CA . TRP A 1 99 ? -3.368 -5.101 7.651 1.00 95.50 99 TRP A CA 1
ATOM 779 C C . TRP A 1 99 ? -3.006 -3.866 6.824 1.00 95.50 99 TRP A C 1
ATOM 781 O O . TRP A 1 99 ? -2.707 -3.968 5.634 1.00 95.50 99 TRP A O 1
ATOM 791 N N . LEU A 1 100 ? -2.926 -2.695 7.455 1.00 91.69 100 LEU A N 1
ATOM 792 C CA . LEU A 1 100 ? -2.448 -1.481 6.791 1.00 91.69 100 LEU A CA 1
ATOM 793 C C . LEU A 1 100 ? -0.983 -1.625 6.345 1.00 91.69 100 LEU A C 1
ATOM 795 O O . LEU A 1 100 ? -0.602 -1.148 5.277 1.00 91.69 100 LEU A O 1
ATOM 799 N N . ARG A 1 101 ? -0.160 -2.362 7.098 1.00 90.50 101 ARG A N 1
ATOM 800 C CA . ARG A 1 101 ? 1.200 -2.717 6.679 1.00 90.50 101 ARG A CA 1
ATOM 801 C C . ARG A 1 101 ? 1.217 -3.669 5.477 1.00 90.50 101 ARG A C 1
ATOM 803 O O . ARG A 1 101 ? 2.142 -3.598 4.668 1.00 90.50 101 ARG A O 1
ATOM 810 N N . LEU A 1 102 ? 0.219 -4.537 5.316 1.00 94.50 102 LEU A N 1
ATOM 811 C CA . LEU A 1 102 ? 0.077 -5.350 4.105 1.00 94.50 102 LEU A CA 1
ATOM 812 C C . LEU A 1 102 ? -0.232 -4.490 2.874 1.00 94.50 102 LEU A C 1
ATOM 814 O O . LEU A 1 102 ? 0.316 -4.773 1.810 1.00 94.50 102 LEU A O 1
ATOM 818 N N . LEU A 1 103 ? -0.984 -3.392 3.016 1.00 93.50 103 LEU A N 1
ATOM 819 C CA . LEU A 1 103 ? -1.151 -2.418 1.929 1.00 93.50 103 LEU A CA 1
ATOM 820 C C . LEU A 1 103 ? 0.190 -1.798 1.507 1.00 93.50 103 LEU A C 1
ATOM 822 O O . LEU A 1 103 ? 0.438 -1.690 0.307 1.00 93.50 103 LEU A O 1
ATOM 826 N N . ASP A 1 104 ? 1.092 -1.467 2.449 1.00 87.69 104 ASP A N 1
ATOM 827 C CA . ASP A 1 104 ? 2.444 -0.971 2.107 1.00 87.69 104 ASP A CA 1
ATOM 828 C C . ASP A 1 104 ? 3.178 -1.988 1.211 1.00 87.69 104 ASP A C 1
ATOM 830 O O . ASP A 1 104 ? 3.771 -1.631 0.190 1.00 87.69 104 ASP A O 1
ATOM 834 N N . ASN A 1 105 ? 3.136 -3.270 1.586 1.00 90.06 105 ASN A N 1
ATOM 835 C CA . ASN A 1 105 ? 3.791 -4.344 0.835 1.00 90.06 105 ASN A CA 1
ATOM 836 C C . ASN A 1 105 ? 3.153 -4.547 -0.545 1.00 90.06 105 ASN A C 1
ATOM 838 O O . ASN A 1 105 ? 3.870 -4.685 -1.541 1.00 90.06 105 ASN A O 1
ATOM 842 N N . PHE A 1 106 ? 1.821 -4.511 -0.611 1.00 93.94 106 PHE A N 1
ATOM 843 C CA . PHE A 1 106 ? 1.059 -4.599 -1.852 1.00 93.94 106 PHE A CA 1
ATOM 844 C C . PHE A 1 106 ? 1.468 -3.496 -2.839 1.00 93.94 106 PHE A C 1
ATOM 846 O O . PHE A 1 106 ? 1.746 -3.759 -4.009 1.00 93.94 106 PHE A O 1
ATOM 853 N N . GLN A 1 107 ? 1.640 -2.267 -2.356 1.00 89.25 107 GLN A N 1
ATOM 854 C CA . GLN A 1 107 ? 2.122 -1.167 -3.187 1.00 89.25 107 GLN A CA 1
ATOM 855 C C . GLN A 1 107 ? 3.550 -1.320 -3.682 1.00 89.25 107 GLN A C 1
ATOM 857 O O . GLN A 1 107 ? 3.874 -0.909 -4.797 1.00 89.25 107 GLN A O 1
ATOM 862 N N . ILE A 1 108 ? 4.436 -1.868 -2.851 1.00 87.62 108 ILE A N 1
ATOM 863 C CA . ILE A 1 108 ? 5.808 -2.144 -3.273 1.00 87.62 108 ILE A CA 1
ATOM 864 C C . ILE A 1 108 ? 5.788 -3.125 -4.449 1.00 87.62 108 ILE A C 1
ATOM 866 O O . ILE A 1 108 ? 6.516 -2.911 -5.420 1.00 87.62 108 ILE A O 1
ATOM 870 N N . ALA A 1 109 ? 4.928 -4.147 -4.400 1.00 91.25 109 ALA A N 1
ATOM 871 C CA . ALA A 1 109 ? 4.759 -5.091 -5.499 1.00 91.25 109 ALA A CA 1
ATOM 872 C C . ALA A 1 109 ? 4.195 -4.433 -6.770 1.00 91.25 109 ALA A C 1
ATOM 874 O O . ALA A 1 109 ? 4.632 -4.781 -7.869 1.00 91.25 109 ALA A O 1
ATOM 875 N N . ALA A 1 110 ? 3.316 -3.437 -6.618 1.00 90.25 110 ALA A N 1
ATOM 876 C CA . ALA A 1 110 ? 2.709 -2.680 -7.715 1.00 90.25 110 ALA A CA 1
ATOM 877 C C . ALA A 1 110 ? 3.687 -1.777 -8.489 1.00 90.25 110 ALA A C 1
ATOM 879 O O . ALA A 1 110 ? 3.350 -1.278 -9.562 1.00 90.25 110 ALA A O 1
ATOM 880 N N . LYS A 1 111 ? 4.912 -1.566 -7.979 1.00 86.94 111 LYS A N 1
ATOM 881 C CA . LYS A 1 111 ? 5.987 -0.863 -8.700 1.00 86.94 111 LYS A CA 1
ATOM 882 C C . LYS A 1 111 ? 6.505 -1.741 -9.838 1.00 86.94 111 LYS A C 1
ATOM 884 O O . LYS A 1 111 ? 7.527 -2.413 -9.699 1.00 86.94 111 LYS A O 1
ATOM 889 N N . LEU A 1 112 ? 5.767 -1.761 -10.936 1.00 85.50 112 LEU A N 1
ATOM 890 C CA . LEU A 1 112 ? 6.042 -2.544 -12.134 1.00 85.50 112 LEU A CA 1
ATOM 891 C C . LEU A 1 112 ? 6.551 -1.629 -13.255 1.00 85.50 112 LEU A C 1
ATOM 893 O O . LEU A 1 112 ? 6.342 -0.413 -13.197 1.00 85.50 112 LEU A O 1
ATOM 897 N N . PRO A 1 113 ? 7.208 -2.174 -14.291 1.00 82.94 113 PRO A N 1
ATOM 898 C CA . PRO A 1 113 ? 7.658 -1.401 -15.448 1.00 82.94 113 PRO A CA 1
ATOM 899 C C . PRO A 1 113 ? 6.496 -1.029 -16.389 1.00 82.94 113 PRO A C 1
ATOM 901 O O . PRO A 1 113 ? 6.501 -1.324 -17.580 1.00 82.94 113 PRO A O 1
ATOM 904 N N . HIS A 1 114 ? 5.459 -0.404 -15.830 1.00 78.62 114 HIS A N 1
ATOM 905 C CA . HIS A 1 114 ? 4.203 -0.033 -16.492 1.00 78.62 114 HIS A CA 1
ATOM 906 C C . HIS A 1 114 ? 4.085 1.481 -16.697 1.00 78.62 114 HIS A C 1
ATOM 908 O O . HIS A 1 114 ? 3.003 1.995 -16.968 1.00 78.62 114 HIS A O 1
ATOM 914 N N . ASN A 1 115 ? 5.185 2.226 -16.556 1.00 78.56 115 ASN A N 1
ATOM 915 C CA . ASN A 1 115 ? 5.159 3.665 -16.774 1.00 78.56 115 ASN A CA 1
ATOM 916 C C . ASN A 1 115 ? 5.110 3.976 -18.276 1.00 78.56 115 ASN A C 1
ATOM 918 O O . ASN A 1 115 ? 6.141 4.151 -18.920 1.00 78.56 115 ASN A O 1
ATOM 922 N N . ILE A 1 116 ? 3.893 4.094 -18.810 1.00 73.75 116 ILE A N 1
ATOM 923 C CA . ILE A 1 116 ? 3.615 4.390 -20.225 1.00 73.75 116 ILE A CA 1
ATOM 924 C C . ILE A 1 116 ? 4.236 5.731 -20.665 1.00 73.75 116 ILE A C 1
ATOM 926 O O . ILE A 1 116 ? 4.498 5.930 -21.847 1.00 73.75 116 ILE A O 1
ATOM 930 N N . LEU A 1 117 ? 4.527 6.650 -19.734 1.00 71.88 117 LEU A N 1
ATOM 931 C CA . LEU A 1 117 ? 5.165 7.927 -20.069 1.00 71.88 117 LEU A CA 1
ATOM 932 C C . LEU A 1 117 ? 6.691 7.841 -20.220 1.00 71.88 117 LEU A C 1
ATOM 934 O O . LEU A 1 117 ? 7.308 8.795 -20.698 1.00 71.88 117 LEU A O 1
ATOM 938 N N . GLN A 1 118 ? 7.328 6.732 -19.833 1.00 76.38 118 GLN A N 1
ATOM 939 C CA . GLN A 1 118 ? 8.753 6.517 -20.084 1.00 76.38 118 GLN A CA 1
ATOM 940 C C . GLN A 1 118 ? 8.967 6.023 -21.515 1.00 76.38 118 GLN A C 1
ATOM 942 O O . GLN A 1 118 ? 9.161 4.839 -21.753 1.00 76.38 118 GLN A O 1
ATOM 947 N N . THR A 1 119 ? 9.010 6.951 -22.472 1.00 77.06 119 THR A N 1
ATOM 948 C CA . THR A 1 119 ? 9.196 6.650 -23.907 1.00 77.06 119 THR A CA 1
ATOM 949 C C . THR A 1 119 ? 10.488 5.893 -24.239 1.00 77.06 119 THR A C 1
ATOM 951 O O . THR A 1 119 ? 10.590 5.286 -25.298 1.00 77.06 119 THR A O 1
ATOM 954 N N . GLN A 1 120 ? 11.477 5.932 -23.344 1.00 80.31 120 GLN A N 1
ATOM 955 C CA . GLN A 1 120 ? 12.787 5.289 -23.499 1.00 80.31 120 GLN A CA 1
ATOM 956 C C . GLN A 1 120 ? 12.830 3.847 -22.959 1.00 80.31 120 GLN A C 1
ATOM 958 O O . GLN A 1 120 ? 13.811 3.143 -23.194 1.00 80.31 120 GLN A O 1
ATOM 963 N N . ALA A 1 121 ? 11.814 3.410 -22.205 1.00 85.06 121 ALA A N 1
ATOM 964 C CA . ALA A 1 121 ? 11.776 2.089 -21.590 1.00 85.06 121 ALA A CA 1
ATOM 965 C C . ALA A 1 121 ? 10.661 1.232 -22.213 1.00 85.06 121 ALA A C 1
ATOM 967 O O . ALA A 1 121 ? 9.552 1.726 -22.419 1.00 85.06 121 ALA A O 1
ATOM 968 N N . PRO A 1 122 ? 10.918 -0.055 -22.502 1.00 89.62 122 PRO A N 1
ATOM 969 C CA . PRO A 1 122 ? 9.861 -0.975 -22.894 1.00 89.62 122 PRO A CA 1
ATOM 970 C C . PRO A 1 122 ? 8.852 -1.145 -21.750 1.00 89.62 122 PRO A C 1
ATOM 972 O O . PRO A 1 122 ? 9.231 -1.214 -20.580 1.00 89.62 122 PRO A O 1
ATOM 975 N N . VAL A 1 123 ? 7.572 -1.245 -22.102 1.00 90.88 123 VAL A N 1
ATOM 976 C CA . VAL A 1 123 ? 6.458 -1.401 -21.158 1.00 90.88 123 VAL A CA 1
ATOM 977 C C . VAL A 1 123 ? 5.693 -2.690 -21.433 1.00 90.88 123 VAL A C 1
ATOM 979 O O . VAL A 1 123 ? 5.642 -3.162 -22.569 1.00 90.88 123 VAL A O 1
ATOM 982 N N . CYS A 1 124 ? 5.090 -3.266 -20.394 1.00 90.50 124 CYS A N 1
ATOM 983 C CA . CYS A 1 124 ? 4.205 -4.418 -20.559 1.00 90.50 124 CYS A CA 1
ATOM 984 C C . CYS A 1 124 ? 2.962 -4.045 -21.382 1.00 90.50 124 CYS A C 1
ATOM 986 O O . CYS A 1 124 ? 2.424 -2.948 -21.237 1.00 90.50 124 CYS A O 1
ATOM 988 N N . SER A 1 125 ? 2.450 -4.984 -22.180 1.00 92.00 125 SER A N 1
ATOM 989 C CA . SER A 1 125 ? 1.229 -4.794 -22.981 1.00 92.00 125 SER A CA 1
ATOM 990 C C . SER A 1 125 ? -0.006 -4.473 -22.130 1.00 92.00 125 SER A C 1
ATOM 992 O O . SER A 1 125 ? -0.834 -3.667 -22.535 1.00 92.00 125 SER A O 1
ATOM 994 N N . HIS A 1 126 ? -0.096 -5.038 -20.924 1.00 92.75 126 HIS A N 1
ATOM 995 C CA . HIS A 1 126 ? -1.188 -4.815 -19.970 1.00 92.75 126 HIS A CA 1
ATOM 996 C C . HIS A 1 126 ? -0.998 -3.573 -19.080 1.00 92.75 126 HIS A C 1
ATOM 998 O O . HIS A 1 126 ? -1.770 -3.368 -18.146 1.00 92.75 126 HIS A O 1
ATOM 1004 N N . ALA A 1 127 ? 0.035 -2.749 -19.304 1.00 90.38 127 ALA A N 1
ATOM 1005 C CA . ALA A 1 127 ? 0.362 -1.625 -18.421 1.00 90.38 127 ALA A CA 1
ATOM 1006 C C . ALA A 1 127 ? -0.809 -0.641 -18.232 1.00 90.38 127 ALA A C 1
ATOM 1008 O O . ALA A 1 127 ? -1.007 -0.130 -17.126 1.00 90.38 127 ALA A O 1
ATOM 1009 N N . GLY A 1 128 ? -1.586 -0.394 -19.293 1.00 89.50 128 GLY A N 1
ATOM 1010 C CA . GLY A 1 128 ? -2.756 0.488 -19.261 1.00 89.50 128 GLY A CA 1
ATOM 1011 C C . GLY A 1 128 ? -3.871 -0.061 -18.377 1.00 89.50 128 GLY A C 1
ATOM 1012 O O . GLY A 1 128 ? -4.271 0.596 -17.414 1.00 89.50 128 GLY A O 1
ATOM 1013 N N . ASP A 1 129 ? -4.310 -1.286 -18.664 1.00 92.38 129 ASP A N 1
ATOM 1014 C CA . ASP A 1 129 ? -5.384 -1.955 -17.923 1.00 92.38 129 ASP A CA 1
ATOM 1015 C C . ASP A 1 129 ? -5.003 -2.177 -16.458 1.00 92.38 129 ASP A C 1
ATOM 1017 O O . ASP A 1 129 ? -5.789 -1.876 -15.559 1.00 92.38 129 ASP A O 1
ATOM 1021 N N . PHE A 1 130 ? -3.757 -2.595 -16.203 1.00 93.06 130 PHE A N 1
ATOM 1022 C CA . PHE A 1 130 ? -3.226 -2.739 -14.850 1.00 93.06 130 PHE A CA 1
ATOM 1023 C C . PHE A 1 130 ? -3.285 -1.421 -14.077 1.00 93.06 130 PHE A C 1
ATOM 1025 O O . PHE A 1 130 ? -3.765 -1.400 -12.948 1.00 93.06 130 PHE A O 1
ATOM 1032 N N . SER A 1 131 ? -2.809 -0.319 -14.670 1.00 89.44 131 SER A N 1
ATOM 1033 C CA . SER A 1 131 ? -2.782 0.985 -13.994 1.00 89.44 131 SER A CA 1
ATOM 1034 C C . SER A 1 131 ? -4.189 1.461 -13.647 1.00 89.44 131 SER A C 1
ATOM 1036 O O . SER A 1 131 ? -4.417 1.943 -12.539 1.00 89.44 131 SER A O 1
ATOM 1038 N N . LYS A 1 132 ? -5.144 1.270 -14.565 1.00 89.88 132 LYS A N 1
ATOM 1039 C CA . LYS A 1 132 ? -6.549 1.616 -14.345 1.00 89.88 132 LYS A CA 1
ATOM 1040 C C . LYS A 1 132 ? -7.166 0.794 -13.209 1.00 89.88 132 LYS A C 1
ATOM 1042 O O . LYS A 1 132 ? -7.714 1.380 -12.279 1.00 89.88 132 LYS A O 1
ATOM 1047 N N . ALA A 1 133 ? -7.039 -0.532 -13.262 1.00 92.69 133 ALA A N 1
ATOM 1048 C CA . ALA A 1 133 ? -7.583 -1.429 -12.242 1.00 92.69 133 ALA A CA 1
ATOM 1049 C C . ALA A 1 133 ? -6.944 -1.181 -10.865 1.00 92.69 133 ALA A C 1
ATOM 1051 O O . ALA A 1 133 ? -7.631 -1.121 -9.848 1.00 92.69 133 ALA A O 1
ATOM 1052 N N . TYR A 1 134 ? -5.629 -0.965 -10.826 1.00 91.88 134 TYR A N 1
ATOM 1053 C CA . TYR A 1 134 ? -4.908 -0.630 -9.602 1.00 91.88 134 TYR A CA 1
ATOM 1054 C C . TYR A 1 134 ? -5.388 0.693 -8.983 1.00 91.88 134 TYR A C 1
ATOM 1056 O O . TYR A 1 134 ? -5.640 0.757 -7.778 1.00 91.88 134 TYR A O 1
ATOM 1064 N N . ASP A 1 135 ? -5.565 1.743 -9.790 1.00 88.56 135 ASP A N 1
ATOM 1065 C CA . ASP A 1 135 ? -6.094 3.023 -9.308 1.00 88.56 135 ASP A CA 1
ATOM 1066 C C . ASP A 1 135 ? -7.548 2.901 -8.817 1.00 88.56 135 ASP A C 1
ATOM 1068 O O . ASP A 1 135 ? -7.925 3.568 -7.851 1.00 88.56 135 ASP A O 1
ATOM 1072 N N . GLU A 1 136 ? -8.366 2.044 -9.436 1.00 91.12 136 GLU A N 1
ATOM 1073 C CA . GLU A 1 136 ? -9.727 1.735 -8.979 1.00 91.12 136 GLU A CA 1
ATOM 1074 C C . GLU A 1 136 ? -9.734 1.036 -7.613 1.00 91.12 136 GLU A C 1
ATOM 1076 O O . GLU A 1 136 ? -10.465 1.478 -6.723 1.00 91.12 136 GLU A O 1
ATOM 1081 N N . VAL A 1 137 ? -8.863 0.042 -7.397 1.00 92.44 137 VAL A N 1
ATOM 1082 C CA . VAL A 1 137 ? -8.675 -0.604 -6.083 1.00 92.44 137 VAL A CA 1
ATOM 1083 C C . VAL A 1 137 ? -8.293 0.427 -5.020 1.00 92.44 137 VAL A C 1
ATOM 1085 O O . VAL A 1 137 ? -8.900 0.482 -3.952 1.00 92.44 137 VAL A O 1
ATOM 1088 N N . PHE A 1 138 ? -7.317 1.298 -5.298 1.00 89.00 138 PHE A N 1
ATOM 1089 C CA . PHE A 1 138 ? -6.898 2.314 -4.327 1.00 89.00 138 PHE A CA 1
ATOM 1090 C C . PHE A 1 138 ? -7.963 3.377 -4.075 1.00 89.00 138 PHE A C 1
ATOM 1092 O O . PHE A 1 138 ? -8.072 3.876 -2.953 1.00 89.00 138 PHE A O 1
ATOM 1099 N N . ARG A 1 139 ? -8.756 3.733 -5.088 1.00 88.31 139 ARG A N 1
ATOM 1100 C CA . ARG A 1 139 ? -9.909 4.619 -4.911 1.00 88.31 139 ARG A CA 1
ATOM 1101 C C . ARG A 1 139 ? -10.934 3.975 -3.982 1.00 88.31 139 ARG A C 1
ATOM 1103 O O . ARG A 1 139 ? -11.348 4.618 -3.027 1.00 88.31 139 ARG A O 1
ATOM 1110 N N . PHE A 1 140 ? -11.268 2.706 -4.207 1.00 91.25 140 PHE A N 1
ATOM 1111 C CA . PHE A 1 140 ? -12.179 1.947 -3.351 1.00 91.25 140 PHE A CA 1
ATOM 1112 C C . PHE A 1 140 ? -11.697 1.901 -1.893 1.00 91.25 140 PHE A C 1
ATOM 1114 O O . PHE A 1 140 ? -12.425 2.305 -0.988 1.00 91.25 140 PHE A O 1
ATOM 1121 N N . ILE A 1 141 ? -10.435 1.523 -1.674 1.00 91.19 141 ILE A N 1
ATOM 1122 C CA . ILE A 1 141 ? -9.814 1.477 -0.342 1.00 91.19 141 ILE A CA 1
ATOM 1123 C C . ILE A 1 141 ? -9.863 2.842 0.356 1.00 91.19 141 ILE A C 1
ATOM 1125 O O . ILE A 1 141 ? -10.192 2.927 1.539 1.00 91.19 141 ILE A O 1
ATOM 1129 N N . ASN A 1 142 ? -9.547 3.928 -0.357 1.00 87.94 142 ASN A N 1
ATOM 1130 C CA . ASN A 1 142 ? -9.619 5.271 0.218 1.00 87.94 142 ASN A CA 1
ATOM 1131 C C . ASN A 1 142 ? -11.049 5.667 0.578 1.00 87.94 142 ASN A C 1
ATOM 1133 O O . ASN A 1 142 ? -11.246 6.254 1.640 1.00 87.94 142 ASN A O 1
ATOM 1137 N N . ASN A 1 143 ? -12.027 5.344 -0.268 1.00 88.50 143 ASN A N 1
ATOM 1138 C CA . ASN A 1 143 ? -13.428 5.652 -0.000 1.00 88.50 143 ASN A CA 1
ATOM 1139 C C . ASN A 1 143 ? -13.901 4.961 1.284 1.00 88.50 143 ASN A C 1
ATOM 1141 O O . ASN A 1 143 ? -14.539 5.614 2.104 1.00 88.50 143 ASN A O 1
ATOM 1145 N N . ILE A 1 144 ? -13.513 3.697 1.502 1.00 88.56 144 ILE A N 1
ATOM 1146 C CA . ILE A 1 144 ? -13.796 2.973 2.752 1.00 88.56 144 ILE A CA 1
ATOM 1147 C C . ILE A 1 144 ? -13.141 3.675 3.944 1.00 88.56 144 ILE A C 1
ATOM 1149 O O . ILE A 1 144 ? -13.816 4.058 4.894 1.00 88.56 144 ILE A O 1
ATOM 1153 N N . LEU A 1 145 ? -11.822 3.880 3.891 1.00 86.25 145 LEU A N 1
ATOM 1154 C CA . LEU A 1 145 ? -11.057 4.382 5.037 1.00 86.25 145 LEU A CA 1
ATOM 1155 C C . LEU A 1 145 ? -11.389 5.830 5.415 1.00 86.25 145 LEU A C 1
ATOM 1157 O O . LEU A 1 145 ? -11.207 6.229 6.562 1.00 86.25 145 LEU A O 1
ATOM 1161 N N . THR A 1 146 ? -11.816 6.643 4.451 1.00 83.56 146 THR A N 1
ATOM 1162 C CA . THR A 1 146 ? -12.120 8.064 4.678 1.00 83.56 146 THR A CA 1
ATOM 1163 C C . THR A 1 146 ? -13.611 8.349 4.791 1.00 83.56 146 THR A C 1
ATOM 1165 O O . THR A 1 146 ? -13.970 9.483 5.106 1.00 83.56 146 THR A O 1
ATOM 1168 N N . ASN A 1 147 ? -14.465 7.355 4.516 1.00 80.38 147 ASN A N 1
ATOM 1169 C CA . ASN A 1 147 ? -15.904 7.524 4.310 1.00 80.38 147 ASN A CA 1
ATOM 1170 C C . ASN A 1 147 ? -16.231 8.681 3.339 1.00 80.38 147 ASN A C 1
ATOM 1172 O O . ASN A 1 147 ? -17.234 9.383 3.472 1.00 80.38 147 ASN A O 1
ATOM 1176 N N . SER A 1 148 ? -15.325 8.945 2.393 1.00 75.56 148 SER A N 1
ATOM 1177 C CA . SER A 1 148 ? -15.467 10.008 1.409 1.00 75.56 148 SER A CA 1
ATOM 1178 C C . SER A 1 148 ? -16.035 9.400 0.137 1.00 75.56 148 SER A C 1
ATOM 1180 O O . SER A 1 148 ? -15.370 8.633 -0.553 1.00 75.56 148 SER A O 1
ATOM 1182 N N . HIS A 1 149 ? -17.281 9.744 -0.173 1.00 69.81 149 HIS A N 1
ATOM 1183 C CA . HIS A 1 149 ? -17.896 9.407 -1.457 1.00 69.81 149 HIS A CA 1
ATOM 1184 C C . HIS A 1 149 ? -17.577 10.437 -2.544 1.00 69.81 149 HIS A C 1
ATOM 1186 O O . HIS A 1 149 ? -18.015 10.274 -3.680 1.00 69.81 149 HIS A O 1
ATOM 1192 N N . ASP A 1 150 ? -16.841 11.499 -2.208 1.00 66.44 150 ASP A N 1
ATOM 1193 C CA . ASP A 1 150 ? -16.537 12.577 -3.135 1.00 66.44 150 ASP A CA 1
ATOM 1194 C C . ASP A 1 150 ? -15.355 12.184 -4.041 1.00 66.44 150 ASP A C 1
ATOM 1196 O O . ASP A 1 150 ? -14.211 12.137 -3.579 1.00 66.44 150 ASP A O 1
ATOM 1200 N N . PRO A 1 151 ? -15.580 11.945 -5.348 1.00 60.72 151 PRO A N 1
ATOM 1201 C CA . PRO A 1 151 ? -14.502 11.634 -6.284 1.00 60.72 151 PRO A CA 1
ATOM 1202 C C . PRO A 1 151 ? -13.536 12.812 -6.491 1.00 60.72 151 PRO A C 1
ATOM 1204 O O . PRO A 1 151 ? -12.448 12.619 -7.037 1.00 60.72 151 PRO A O 1
ATOM 1207 N N . THR A 1 152 ? -13.919 14.023 -6.070 1.00 60.91 152 THR A N 1
ATOM 1208 C CA . THR A 1 152 ? -13.097 15.240 -6.107 1.00 60.91 152 THR A CA 1
ATOM 1209 C C . THR A 1 152 ? -12.369 15.524 -4.795 1.00 60.91 152 THR A C 1
ATOM 1211 O O . THR A 1 152 ? -11.561 16.457 -4.744 1.00 60.91 152 THR A O 1
ATOM 1214 N N . SER A 1 153 ? -12.585 14.688 -3.769 1.00 58.56 153 SER A N 1
ATOM 1215 C CA . SER A 1 153 ? -11.853 14.723 -2.506 1.00 58.56 153 SER A CA 1
ATOM 1216 C C . SER A 1 153 ? -10.357 14.861 -2.779 1.00 58.56 153 SER A C 1
ATOM 1218 O O . SER A 1 153 ? -9.734 14.072 -3.498 1.00 58.56 153 SER A O 1
ATOM 1220 N N . CYS A 1 154 ? -9.787 15.955 -2.275 1.00 54.78 154 CYS A N 1
ATOM 1221 C CA . CYS A 1 154 ? -8.416 16.332 -2.570 1.00 54.78 154 CYS A CA 1
ATOM 1222 C C . CYS A 1 154 ? -7.473 15.182 -2.183 1.00 54.78 154 CYS A C 1
ATOM 1224 O O . CYS A 1 154 ? -7.571 14.650 -1.078 1.00 54.78 154 CYS A O 1
ATOM 1226 N N . ARG A 1 155 ? -6.505 14.835 -3.052 1.00 58.72 155 ARG A N 1
ATOM 1227 C CA . ARG A 1 155 ? -5.498 13.764 -2.834 1.00 58.72 155 ARG A CA 1
ATOM 1228 C C . ARG A 1 155 ? -4.771 13.846 -1.479 1.00 58.72 155 ARG A C 1
ATOM 1230 O O . ARG A 1 155 ? -4.119 12.892 -1.067 1.00 58.72 155 ARG A O 1
ATOM 1237 N N . THR A 1 156 ? -4.848 14.992 -0.808 1.00 57.78 156 THR A N 1
ATOM 1238 C CA . THR A 1 156 ? -4.349 15.245 0.547 1.00 57.78 156 THR A CA 1
ATOM 1239 C C . THR A 1 156 ? -5.125 14.514 1.647 1.00 57.78 156 THR A C 1
ATOM 1241 O O . THR A 1 156 ? -4.621 14.427 2.765 1.00 57.78 156 THR A O 1
ATOM 1244 N N . GLN A 1 157 ? -6.322 13.996 1.362 1.00 62.59 157 GLN A N 1
ATOM 1245 C CA . GLN A 1 157 ? -7.131 13.225 2.307 1.00 62.59 157 GLN A CA 1
ATOM 1246 C C . GLN A 1 157 ? -6.953 11.715 2.175 1.00 62.59 157 GLN A C 1
ATOM 1248 O O . GLN A 1 157 ? -7.306 11.003 3.115 1.00 62.59 157 GLN A O 1
ATOM 1253 N N . ASN A 1 158 ? -6.385 11.244 1.060 1.00 69.81 158 ASN A N 1
ATOM 1254 C CA . ASN A 1 158 ? -6.138 9.826 0.848 1.00 69.81 158 ASN A CA 1
ATOM 1255 C C . ASN A 1 158 ? -5.282 9.290 1.995 1.00 69.81 158 ASN A C 1
ATOM 1257 O O . ASN A 1 158 ? -4.247 9.860 2.325 1.00 69.81 158 ASN A O 1
ATOM 1261 N N . VAL A 1 159 ? -5.735 8.203 2.604 1.00 68.44 159 VAL A N 1
ATOM 1262 C CA . VAL A 1 159 ? -4.982 7.435 3.603 1.00 68.44 159 VAL A CA 1
ATOM 1263 C C . VAL A 1 159 ? -4.141 6.372 2.901 1.00 68.44 159 VAL A C 1
ATOM 1265 O O . VAL A 1 159 ? -3.109 5.932 3.409 1.00 68.44 159 VAL A O 1
ATOM 1268 N N . ALA A 1 160 ? -4.580 5.995 1.699 1.00 71.12 160 ALA A N 1
ATOM 1269 C CA . ALA A 1 160 ? -3.898 5.094 0.816 1.00 71.12 160 ALA A CA 1
ATOM 1270 C C . ALA A 1 160 ? -3.325 5.820 -0.413 1.00 71.12 160 ALA A C 1
ATOM 1272 O O . ALA A 1 160 ? -4.037 6.210 -1.340 1.00 71.12 160 ALA A O 1
ATOM 1273 N N . HIS A 1 161 ? -2.010 6.028 -0.426 1.00 68.06 161 HIS A N 1
ATOM 1274 C CA . HIS A 1 161 ? -1.342 6.851 -1.430 1.00 68.06 161 HIS A CA 1
ATOM 1275 C C . HIS A 1 161 ? -0.959 6.056 -2.665 1.00 68.06 161 HIS A C 1
ATOM 1277 O O . HIS A 1 161 ? 0.049 5.364 -2.631 1.00 68.06 161 HIS A O 1
ATOM 1283 N N . SER A 1 162 ? -1.678 6.197 -3.781 1.00 64.25 162 SER A N 1
ATOM 1284 C CA . SER A 1 162 ? -1.128 5.744 -5.065 1.00 64.25 162 SER A CA 1
ATOM 1285 C C . SER A 1 162 ? 0.202 6.472 -5.286 1.00 64.25 162 SER A C 1
ATOM 1287 O O . SER A 1 162 ? 0.246 7.706 -5.381 1.00 64.25 162 SER A O 1
ATOM 1289 N N . PHE A 1 163 ? 1.313 5.727 -5.297 1.00 61.12 163 PHE A N 1
ATOM 1290 C CA . PHE A 1 163 ? 2.537 6.250 -5.878 1.00 61.12 163 PHE A CA 1
ATOM 1291 C C . PHE A 1 163 ? 2.170 6.559 -7.315 1.00 61.12 163 PHE A C 1
ATOM 1293 O O . PHE A 1 163 ? 1.857 5.645 -8.071 1.00 61.12 163 PHE A O 1
ATOM 1300 N N . ASN A 1 164 ? 2.186 7.838 -7.686 1.00 52.97 164 ASN A N 1
ATOM 1301 C CA . ASN A 1 164 ? 2.108 8.194 -9.088 1.00 52.97 164 ASN A CA 1
ATOM 1302 C C . ASN A 1 164 ? 3.223 7.407 -9.786 1.00 52.97 164 ASN A C 1
ATOM 1304 O O . ASN A 1 164 ? 4.393 7.788 -9.704 1.00 52.97 164 ASN A O 1
ATOM 1308 N N . MET A 1 165 ? 2.853 6.347 -10.508 1.00 50.94 165 MET A N 1
ATOM 1309 C CA . MET A 1 165 ? 3.764 5.601 -11.378 1.00 50.94 165 MET A CA 1
ATOM 1310 C C . MET A 1 165 ? 4.356 6.519 -12.461 1.00 50.94 165 MET A C 1
ATOM 1312 O O . MET A 1 165 ? 5.269 6.130 -13.174 1.00 50.94 165 MET A O 1
ATOM 1316 N N . VAL A 1 166 ? 3.832 7.747 -12.551 1.00 42.81 166 VAL A N 1
ATOM 1317 C CA . VAL A 1 166 ? 3.888 8.651 -13.686 1.00 42.81 166 VAL A CA 1
ATOM 1318 C C . VAL A 1 166 ? 4.406 10.063 -13.333 1.00 42.81 166 VAL A C 1
ATOM 1320 O O . VAL A 1 166 ? 4.706 10.832 -14.242 1.00 42.81 166 VAL A O 1
ATOM 1323 N N . THR A 1 167 ? 4.559 10.474 -12.059 1.00 38.84 167 THR A N 1
ATOM 1324 C CA . THR A 1 167 ? 4.956 11.883 -11.807 1.00 38.84 167 THR A CA 1
ATOM 1325 C C . THR A 1 167 ? 6.446 12.160 -11.994 1.00 38.84 167 THR A C 1
ATOM 1327 O O . THR A 1 167 ? 7.278 11.385 -11.519 1.00 38.84 167 THR A O 1
ATOM 1330 N N . PRO A 1 168 ? 6.788 13.322 -12.588 1.00 34.62 168 PRO A N 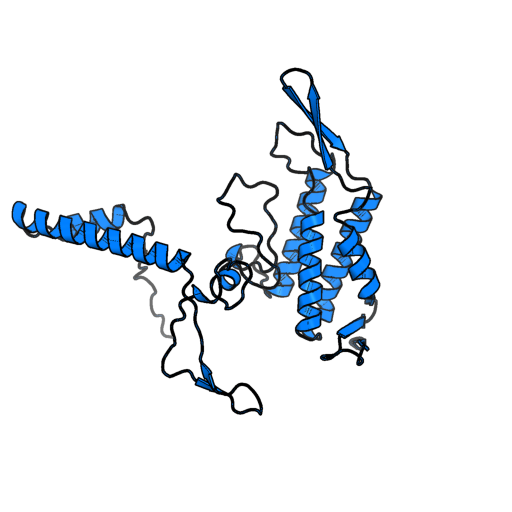1
ATOM 1331 C CA . PRO A 1 168 ? 8.160 13.795 -12.691 1.00 34.62 168 PRO A CA 1
ATOM 1332 C C . PRO A 1 168 ? 8.747 13.999 -11.296 1.00 34.62 168 PRO A C 1
ATOM 1334 O O . PRO A 1 168 ? 8.007 14.297 -10.358 1.00 34.62 168 PRO A O 1
ATOM 1337 N N . ARG A 1 169 ? 10.075 13.847 -11.202 1.00 38.28 169 ARG A N 1
ATOM 1338 C CA . ARG A 1 169 ? 10.955 14.081 -10.042 1.00 38.28 169 ARG A CA 1
ATOM 1339 C C . ARG A 1 169 ? 10.474 15.232 -9.137 1.00 38.28 169 ARG A C 1
ATOM 1341 O O . ARG A 1 169 ? 10.983 16.345 -9.213 1.00 38.28 169 ARG A O 1
ATOM 1348 N N . ARG A 1 170 ? 9.500 14.982 -8.262 1.00 40.78 170 ARG A N 1
ATOM 1349 C CA . ARG A 1 170 ? 9.257 15.828 -7.092 1.00 40.78 170 ARG A CA 1
ATOM 1350 C C . ARG A 1 170 ? 10.364 15.516 -6.084 1.00 40.78 170 ARG A C 1
ATOM 1352 O O . ARG A 1 170 ? 10.871 14.390 -6.103 1.00 40.78 170 ARG A O 1
ATOM 1359 N N . PRO A 1 171 ? 10.769 16.471 -5.227 1.00 40.62 171 PRO A N 1
ATOM 1360 C CA . PRO A 1 171 ? 11.672 16.153 -4.129 1.00 40.62 171 PRO A CA 1
ATOM 1361 C C . PRO A 1 171 ? 11.095 14.956 -3.369 1.00 40.62 171 PRO A C 1
ATOM 1363 O O . PRO A 1 171 ? 9.920 14.956 -3.002 1.00 40.62 171 PRO A O 1
ATOM 1366 N N . TYR A 1 172 ? 11.891 13.896 -3.238 1.00 43.12 172 TYR A N 1
ATOM 1367 C CA . TYR A 1 172 ? 11.486 12.681 -2.544 1.00 43.12 172 TYR A CA 1
ATOM 1368 C C . TYR A 1 172 ? 11.326 13.016 -1.061 1.00 43.12 172 TYR A C 1
ATOM 1370 O O . TYR A 1 172 ? 12.312 13.165 -0.347 1.00 43.12 172 TYR A O 1
ATOM 1378 N N . LEU A 1 173 ? 10.080 13.171 -0.612 1.00 44.34 173 LEU A N 1
ATOM 1379 C CA . LEU A 1 173 ? 9.744 13.466 0.786 1.00 44.34 173 LEU A CA 1
ATOM 1380 C C . LEU A 1 173 ? 9.650 12.191 1.650 1.00 44.34 173 LEU A C 1
ATOM 1382 O O . LEU A 1 173 ? 9.147 12.249 2.766 1.00 44.34 173 LEU A O 1
ATOM 1386 N N . GLY A 1 174 ? 10.120 11.047 1.139 1.00 47.41 174 GLY A N 1
ATOM 1387 C CA . GLY A 1 174 ? 9.936 9.733 1.755 1.00 47.41 174 GLY A CA 1
ATOM 1388 C C . GLY A 1 174 ? 8.709 8.980 1.228 1.00 47.41 174 GLY A C 1
ATOM 1389 O O . GLY A 1 174 ? 7.885 9.523 0.491 1.00 47.41 174 GLY A O 1
ATOM 1390 N N . ALA A 1 175 ? 8.613 7.697 1.579 1.00 53.88 175 ALA A N 1
ATOM 1391 C CA . ALA A 1 175 ? 7.423 6.888 1.339 1.00 53.88 175 ALA A CA 1
ATOM 1392 C C . ALA A 1 175 ? 6.380 7.181 2.427 1.00 53.88 175 ALA A C 1
ATOM 1394 O O . ALA A 1 175 ? 6.690 7.079 3.614 1.00 53.88 175 ALA A O 1
ATOM 1395 N N . PHE A 1 176 ? 5.156 7.527 2.028 1.00 61.50 176 PHE A N 1
ATOM 1396 C CA . PHE A 1 176 ? 4.036 7.637 2.961 1.00 61.50 176 PHE A CA 1
ATOM 1397 C C . PHE A 1 176 ? 3.641 6.240 3.462 1.00 61.50 176 PHE A C 1
ATOM 1399 O O . PHE A 1 176 ? 3.568 5.315 2.656 1.00 61.50 176 PHE A O 1
ATOM 1406 N N . LYS A 1 177 ? 3.372 6.083 4.764 1.00 60.84 177 LYS A N 1
ATOM 1407 C CA . LYS A 1 177 ? 2.783 4.851 5.327 1.00 60.84 177 LYS A CA 1
ATOM 1408 C C . LYS A 1 177 ? 1.253 4.865 5.233 1.00 60.84 177 LYS A C 1
ATOM 1410 O O . LYS A 1 177 ? 0.656 5.925 5.417 1.00 60.84 177 LYS A O 1
ATOM 1415 N N . PHE A 1 178 ? 0.621 3.710 5.007 1.00 62.81 178 PHE A N 1
ATOM 1416 C CA . PHE A 1 178 ? -0.847 3.579 5.087 1.00 62.81 178 PHE A CA 1
ATOM 1417 C C . PHE A 1 178 ? -1.369 3.830 6.504 1.00 62.81 178 PHE A C 1
ATOM 1419 O O . PHE A 1 178 ? -0.661 3.644 7.492 1.00 62.81 178 PHE A O 1
ATOM 1426 N N . GLY A 1 179 ? -2.631 4.251 6.595 1.00 62.03 179 GLY A N 1
ATOM 1427 C CA . GLY A 1 179 ? -3.316 4.498 7.870 1.00 62.03 179 GLY A CA 1
ATOM 1428 C C . GLY A 1 179 ? -3.207 5.930 8.390 1.00 62.03 179 GLY A C 1
ATOM 1429 O O . GLY A 1 179 ? -3.876 6.279 9.355 1.00 62.03 179 GLY A O 1
ATOM 1430 N N . MET A 1 180 ? -2.401 6.780 7.748 1.00 62.53 180 MET A N 1
ATOM 1431 C CA . MET A 1 180 ? -2.247 8.186 8.117 1.00 62.53 180 MET A CA 1
ATOM 1432 C C . MET A 1 180 ? -2.292 9.085 6.887 1.00 62.53 180 MET A C 1
ATOM 1434 O O . MET A 1 180 ? -1.587 8.844 5.909 1.00 62.53 180 MET A O 1
ATOM 1438 N N . LYS A 1 181 ? -3.035 10.190 6.976 1.00 63.00 181 LYS A N 1
ATOM 1439 C CA . LYS A 1 181 ? -3.005 11.272 5.984 1.00 63.00 181 LYS A CA 1
ATOM 1440 C C . LYS A 1 181 ? -1.581 11.846 5.870 1.00 63.00 181 LYS A C 1
ATOM 1442 O O . LYS A 1 181 ? -0.860 11.867 6.870 1.00 63.00 181 LYS A O 1
ATOM 1447 N N . PRO A 1 182 ? -1.172 12.415 4.721 1.00 62.97 182 PRO A N 1
ATOM 1448 C CA . PRO A 1 182 ? 0.168 12.967 4.523 1.00 62.97 182 PRO A CA 1
ATOM 1449 C C . PRO A 1 182 ? 0.579 13.940 5.621 1.00 62.97 182 PRO A C 1
ATOM 1451 O O . PRO A 1 182 ? 1.658 13.811 6.180 1.00 62.97 182 PRO A O 1
ATOM 1454 N N . TRP A 1 183 ? -0.304 14.875 5.986 1.00 62.81 183 TRP A N 1
ATOM 1455 C CA . TRP A 1 183 ? -0.037 15.846 7.047 1.00 62.81 183 TRP A CA 1
ATOM 1456 C C . TRP A 1 183 ? 0.103 15.187 8.428 1.00 62.81 183 TRP A C 1
ATOM 1458 O O . TRP A 1 183 ? 0.922 15.633 9.227 1.00 62.81 183 TRP A O 1
ATOM 1468 N N . GLN A 1 184 ? -0.630 14.100 8.708 1.00 64.62 184 GLN A N 1
ATOM 1469 C CA . GLN A 1 184 ? -0.520 13.363 9.975 1.00 64.62 184 GLN A CA 1
ATOM 1470 C C . GLN A 1 184 ? 0.874 12.753 10.126 1.00 64.62 184 GLN A C 1
ATOM 1472 O O . GLN A 1 184 ? 1.439 12.777 11.213 1.00 64.62 184 GLN A O 1
ATOM 1477 N N . GLN A 1 185 ? 1.473 12.299 9.023 1.00 65.44 185 GLN A N 1
ATOM 1478 C CA . GLN A 1 185 ? 2.834 11.756 9.014 1.00 65.44 185 GLN A CA 1
ATOM 1479 C C . GLN A 1 185 ? 3.927 12.808 9.242 1.00 65.44 185 GLN A C 1
ATOM 1481 O O . GLN A 1 185 ? 5.088 12.442 9.405 1.00 65.44 185 GLN A O 1
ATOM 1486 N N . PHE A 1 186 ? 3.571 14.096 9.237 1.00 60.53 186 PHE A N 1
ATOM 1487 C CA . PHE A 1 186 ? 4.475 15.198 9.569 1.00 60.53 186 PHE A CA 1
ATOM 1488 C C . PHE A 1 186 ? 4.202 15.800 10.952 1.00 60.53 186 PHE A C 1
ATOM 1490 O O . PHE A 1 186 ? 5.114 16.377 11.536 1.00 60.53 186 PHE A O 1
ATOM 1497 N N . LEU A 1 187 ? 2.969 15.695 11.462 1.00 58.84 187 LEU A N 1
ATOM 1498 C CA . LEU A 1 187 ? 2.546 16.348 12.708 1.00 58.84 187 LEU A CA 1
ATOM 1499 C C . LEU A 1 187 ? 2.449 15.401 13.912 1.00 58.84 187 LEU A C 1
ATOM 1501 O O . LEU A 1 187 ? 2.511 15.864 15.048 1.00 58.84 187 LEU A O 1
ATOM 1505 N N . LEU A 1 188 ? 2.284 14.090 13.701 1.00 52.84 188 LEU A N 1
ATOM 1506 C CA . LEU A 1 188 ? 2.126 13.139 14.803 1.00 52.84 188 LEU A CA 1
ATOM 1507 C C . LEU A 1 188 ? 3.480 12.674 15.354 1.00 52.84 188 LEU A C 1
ATOM 1509 O O . LEU A 1 188 ? 4.408 12.356 14.603 1.00 52.84 188 LEU A O 1
ATOM 1513 N N . ASN A 1 189 ? 3.574 12.602 16.684 1.00 45.78 189 ASN A N 1
ATOM 1514 C CA . ASN A 1 189 ? 4.754 12.101 17.386 1.00 45.78 189 ASN A CA 1
ATOM 1515 C C . ASN A 1 189 ? 5.060 10.648 16.970 1.00 45.78 189 ASN A C 1
ATOM 1517 O O . ASN A 1 189 ? 4.162 9.812 16.911 1.00 45.78 189 ASN A O 1
ATOM 1521 N N . GLY A 1 190 ? 6.327 10.353 16.659 1.00 51.34 190 GLY A N 1
ATOM 1522 C CA . GLY A 1 190 ? 6.773 9.014 16.247 1.00 51.34 190 GLY A CA 1
ATOM 1523 C C . GLY A 1 190 ? 6.381 8.605 14.821 1.00 51.34 190 GLY A C 1
ATOM 1524 O O . GLY A 1 190 ? 6.606 7.459 14.431 1.00 51.34 190 GLY A O 1
ATOM 1525 N N . SER A 1 191 ? 5.813 9.518 14.032 1.00 50.62 191 SER A N 1
ATOM 1526 C CA . SER A 1 191 ? 5.423 9.239 12.653 1.00 50.62 191 SER A CA 1
ATOM 1527 C C . SER A 1 191 ? 6.635 8.984 11.730 1.00 50.62 191 SER A C 1
ATOM 1529 O O . SER A 1 191 ? 7.743 9.458 11.965 1.00 50.62 191 SER A O 1
ATOM 1531 N N . PRO A 1 192 ? 6.461 8.198 10.657 1.00 47.28 192 PRO A N 1
ATOM 1532 C CA . PRO A 1 192 ? 7.544 7.753 9.774 1.00 47.28 192 PRO A CA 1
ATOM 1533 C C . PRO A 1 192 ? 8.102 8.815 8.824 1.00 47.28 192 PRO A C 1
ATOM 1535 O O . PRO A 1 192 ? 9.193 8.619 8.299 1.00 47.28 192 PRO A O 1
ATOM 1538 N N . GLY A 1 193 ? 7.398 9.933 8.614 1.00 46.53 193 GLY A N 1
ATOM 1539 C CA . GLY A 1 193 ? 7.923 11.094 7.880 1.00 46.53 193 GLY A CA 1
ATOM 1540 C C . GLY A 1 193 ? 8.980 11.875 8.671 1.00 46.53 193 GLY A C 1
ATOM 1541 O O . GLY A 1 193 ? 9.425 12.939 8.245 1.00 46.53 193 GLY A O 1
ATOM 1542 N N . PHE A 1 194 ? 9.369 11.356 9.837 1.00 48.28 194 PHE A N 1
ATOM 1543 C CA . PHE A 1 194 ? 10.116 12.041 10.873 1.00 48.28 194 PHE A CA 1
ATOM 1544 C C . PHE A 1 194 ? 11.488 11.375 11.086 1.00 48.28 194 PHE A C 1
ATOM 1546 O O . PHE A 1 194 ? 11.722 10.676 12.069 1.00 48.28 194 PHE A O 1
ATOM 1553 N N . CYS A 1 195 ? 12.434 11.599 10.167 1.00 47.81 195 CYS A N 1
ATOM 1554 C CA . CYS A 1 195 ? 13.820 11.102 10.275 1.00 47.81 195 CYS A CA 1
ATOM 1555 C C . CYS A 1 195 ? 14.698 11.924 11.245 1.00 47.81 195 CYS A C 1
ATOM 1557 O O . CYS A 1 195 ? 15.898 12.059 11.027 1.00 47.81 195 CYS A O 1
ATOM 1559 N N . VAL A 1 196 ? 14.111 12.526 12.284 1.00 47.88 196 VAL A N 1
ATOM 1560 C CA . VAL A 1 196 ? 14.836 13.343 13.269 1.00 47.88 196 VAL A CA 1
ATOM 1561 C C . VAL A 1 196 ? 14.981 12.544 14.562 1.00 47.88 196 VAL A C 1
ATOM 1563 O O . VAL A 1 196 ? 13.986 12.057 15.120 1.00 47.88 196 VAL A O 1
ATOM 1566 N N . GLU A 1 197 ? 16.220 12.409 15.034 1.00 52.06 197 GLU A N 1
ATOM 1567 C CA . GLU A 1 197 ? 16.551 11.751 16.299 1.00 52.06 197 GLU A CA 1
ATOM 1568 C C . GLU A 1 197 ? 15.788 12.387 17.466 1.00 52.06 197 GLU A C 1
ATOM 1570 O O . GLU A 1 197 ? 15.577 13.600 17.498 1.00 52.06 197 GLU A O 1
ATOM 1575 N N . GLY A 1 198 ? 15.357 11.565 18.430 1.00 55.88 198 GLY A N 1
ATOM 1576 C CA . GLY A 1 198 ? 14.490 11.981 19.541 1.00 55.88 198 GLY A CA 1
ATOM 1577 C C . GLY A 1 198 ? 15.002 13.196 20.320 1.00 55.88 198 GLY A C 1
ATOM 1578 O O . GLY A 1 198 ? 14.209 14.044 20.717 1.00 55.88 198 GLY A O 1
ATOM 1579 N N . GLN A 1 199 ? 16.322 13.313 20.468 1.00 59.31 199 GLN A N 1
ATOM 1580 C CA . GLN A 1 199 ? 16.988 14.400 21.192 1.00 59.31 199 GLN A CA 1
ATOM 1581 C C . GLN A 1 199 ? 16.954 15.743 20.449 1.00 59.31 199 GLN A C 1
ATOM 1583 O O . GLN A 1 199 ? 17.058 16.797 21.068 1.00 59.31 199 GLN A O 1
ATOM 1588 N N . SER A 1 200 ? 16.798 15.723 19.124 1.00 48.66 200 SER A N 1
ATOM 1589 C CA . SER A 1 200 ? 16.743 16.930 18.291 1.00 48.66 200 SER A CA 1
ATOM 1590 C C . SER A 1 200 ? 15.314 17.432 18.067 1.00 48.66 200 SER A C 1
ATOM 1592 O O . SER A 1 200 ? 15.103 18.400 17.336 1.00 48.66 200 SER A O 1
ATOM 1594 N N . ARG A 1 201 ? 14.316 16.776 18.669 1.00 54.75 201 ARG A N 1
ATOM 1595 C CA . ARG A 1 201 ? 12.905 17.149 18.543 1.00 54.75 201 ARG A CA 1
ATOM 1596 C C . ARG A 1 201 ? 12.587 18.274 19.521 1.00 54.75 201 ARG A C 1
ATOM 1598 O O . ARG A 1 201 ? 12.865 18.158 20.710 1.00 54.75 201 ARG A O 1
ATOM 1605 N N . ARG A 1 202 ? 11.978 19.351 19.025 1.00 53.75 202 ARG A N 1
ATOM 1606 C CA . ARG A 1 202 ? 11.377 20.393 19.864 1.00 53.75 202 ARG A CA 1
ATOM 1607 C C . ARG A 1 202 ? 9.875 20.154 19.920 1.00 53.75 202 ARG A C 1
ATOM 1609 O O . ARG A 1 202 ? 9.234 20.037 18.878 1.00 53.75 202 ARG A O 1
ATOM 1616 N N . TYR A 1 203 ?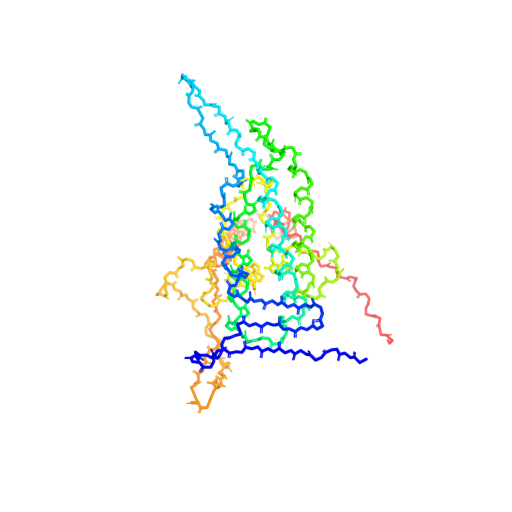 9.352 20.045 21.131 1.00 55.50 203 TYR A N 1
ATOM 1617 C CA . TYR A 1 203 ? 7.926 19.920 21.393 1.00 55.50 203 TYR A CA 1
ATOM 1618 C C . TYR A 1 203 ? 7.453 21.247 21.970 1.00 55.50 203 TYR A C 1
ATOM 1620 O O . TYR A 1 203 ? 8.052 21.720 22.936 1.00 55.50 203 TYR A O 1
ATOM 1628 N N . ASP A 1 204 ? 6.399 21.820 21.396 1.00 49.91 204 ASP A N 1
ATOM 1629 C CA . ASP A 1 204 ? 5.655 22.851 22.105 1.00 49.91 204 ASP A CA 1
ATOM 1630 C C . ASP A 1 204 ? 4.770 22.129 23.119 1.00 49.91 204 ASP A C 1
ATOM 1632 O O . ASP A 1 204 ? 3.951 21.264 22.785 1.00 49.91 204 ASP A O 1
ATOM 1636 N N . ILE A 1 205 ? 5.028 22.425 24.387 1.00 55.16 205 ILE A N 1
ATOM 1637 C CA . ILE A 1 205 ? 4.210 21.979 25.501 1.00 55.16 205 ILE A CA 1
ATOM 1638 C C . ILE A 1 205 ? 3.137 23.050 25.675 1.00 55.16 205 ILE A C 1
ATOM 1640 O O . ILE A 1 205 ? 3.438 24.156 26.116 1.00 55.16 205 ILE A O 1
ATOM 1644 N N . GLU A 1 206 ? 1.894 22.742 25.303 1.00 51.09 206 GLU A N 1
ATOM 1645 C CA . GLU A 1 206 ? 0.762 23.590 25.681 1.00 51.09 206 GLU A CA 1
ATOM 1646 C C . GLU A 1 206 ? 0.557 23.458 27.197 1.00 51.09 206 GLU A C 1
ATOM 1648 O O . GLU A 1 206 ? 0.009 22.463 27.682 1.00 51.09 206 GLU A O 1
ATOM 1653 N N . GLU A 1 207 ? 1.029 24.450 27.957 1.00 47.22 207 GLU A N 1
ATOM 1654 C CA . GLU A 1 207 ? 0.707 24.583 29.378 1.00 47.22 207 GLU A CA 1
ATOM 1655 C C . GLU A 1 207 ? -0.822 24.630 29.543 1.00 47.22 207 GLU A C 1
ATOM 1657 O O . GLU A 1 207 ? -1.483 25.552 29.068 1.00 47.22 207 GLU A O 1
ATOM 1662 N N . GLY A 1 208 ? -1.395 23.610 30.192 1.00 48.91 208 GLY A N 1
ATOM 1663 C CA . GLY A 1 208 ? -2.824 23.552 30.531 1.00 48.91 208 GLY A CA 1
ATOM 1664 C C . GLY A 1 208 ? -3.618 22.385 29.936 1.00 48.91 208 GLY A C 1
ATOM 1665 O O . GLY A 1 208 ? -4.739 22.150 30.381 1.00 48.91 208 GLY A O 1
ATOM 1666 N N . MET A 1 209 ? -3.062 21.606 29.000 1.00 45.31 209 MET A N 1
ATOM 1667 C CA . MET A 1 209 ? -3.674 20.350 28.530 1.00 45.31 209 MET A CA 1
ATOM 1668 C C . MET A 1 209 ? -2.937 19.132 29.096 1.00 45.31 209 MET A C 1
ATOM 1670 O O . MET A 1 209 ? -2.225 18.406 28.399 1.00 45.31 209 MET A O 1
ATOM 1674 N N . GLU A 1 210 ? -3.115 18.916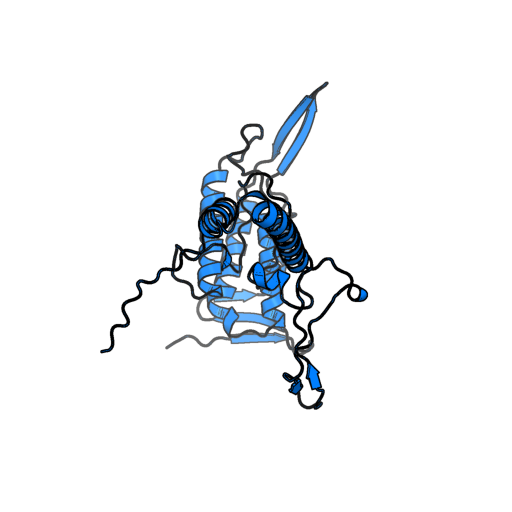 30.397 1.00 49.09 210 GLU A N 1
ATOM 1675 C CA . GLU A 1 210 ? -2.817 17.638 31.036 1.00 49.09 210 GLU A CA 1
ATOM 1676 C C . GLU A 1 210 ? -4.029 16.721 30.860 1.00 49.09 210 GLU A C 1
ATOM 1678 O O . GLU A 1 210 ? -5.146 17.078 31.237 1.00 49.09 210 GLU A O 1
ATOM 1683 N N . PHE A 1 211 ? -3.827 15.530 30.306 1.00 55.00 211 PHE A N 1
ATOM 1684 C CA . PHE A 1 211 ? -4.850 14.490 30.320 1.00 55.00 211 PHE A CA 1
ATOM 1685 C C . P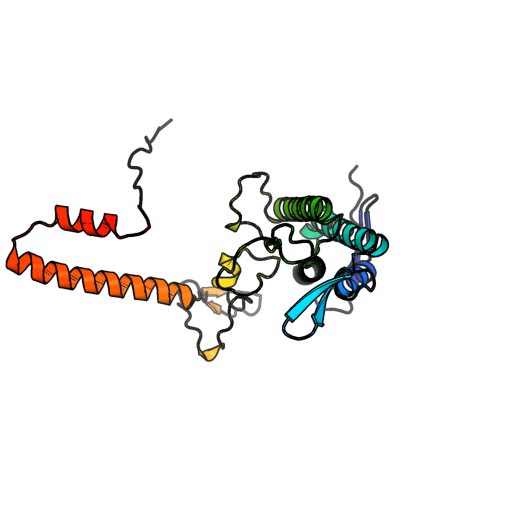HE A 1 211 ? -4.320 13.257 31.036 1.00 55.00 211 PHE A C 1
ATOM 1687 O O . PHE A 1 211 ? -3.180 12.824 30.846 1.00 55.00 211 PHE A O 1
ATOM 1694 N N . TYR A 1 212 ? -5.177 12.702 31.884 1.00 48.03 212 TYR A N 1
ATOM 1695 C CA . TYR A 1 212 ? -4.917 11.463 32.594 1.00 48.03 212 TYR A CA 1
ATOM 1696 C C . TYR A 1 212 ? -5.189 10.310 31.632 1.00 48.03 212 TYR A C 1
ATOM 1698 O O . TYR A 1 212 ? -6.322 10.108 31.195 1.00 48.03 212 TYR A O 1
ATOM 1706 N N . ALA A 1 213 ? -4.136 9.593 31.252 1.00 43.06 213 ALA A N 1
ATOM 1707 C CA . ALA A 1 213 ? -4.244 8.445 30.365 1.00 43.06 213 ALA A CA 1
ATOM 1708 C C . ALA A 1 213 ? -4.080 7.156 31.178 1.00 43.06 213 ALA A C 1
ATOM 1710 O O . ALA A 1 213 ? -2.958 6.775 31.503 1.00 43.06 213 ALA A O 1
ATOM 1711 N N . GLY A 1 214 ? -5.197 6.477 31.450 1.00 48.59 214 GLY A N 1
ATOM 1712 C CA . GLY A 1 214 ? -5.230 5.153 32.081 1.00 48.59 214 GLY A CA 1
ATOM 1713 C C . GLY A 1 214 ? -5.338 5.158 33.611 1.00 48.59 214 GLY A C 1
ATOM 1714 O O . GLY A 1 214 ? -5.231 6.196 34.264 1.00 48.59 214 GLY A O 1
ATOM 1715 N N . GLU A 1 215 ? -5.550 3.966 34.177 1.00 51.81 215 GLU A N 1
ATOM 1716 C CA . GLU A 1 215 ? -5.718 3.720 35.623 1.00 51.81 215 GLU A CA 1
ATOM 1717 C C . GLU A 1 215 ? -4.478 4.078 36.462 1.00 51.81 215 GLU A C 1
ATOM 1719 O O . GLU A 1 215 ? -4.569 4.198 37.681 1.00 51.81 215 GLU A O 1
ATOM 1724 N N . SER A 1 216 ? -3.324 4.302 35.824 1.00 57.94 216 SER A N 1
ATOM 1725 C CA . SER A 1 216 ? -2.074 4.668 36.496 1.00 57.94 216 SER A CA 1
ATOM 1726 C C . SER A 1 216 ? -2.010 6.130 36.952 1.00 57.94 216 SER A C 1
ATOM 1728 O O . SER A 1 216 ? -1.079 6.496 37.666 1.00 57.94 216 SER A O 1
ATOM 1730 N N . GLY A 1 217 ? -2.957 6.986 36.546 1.00 55.75 217 GLY A N 1
ATOM 1731 C CA . GLY A 1 217 ? -2.967 8.403 36.932 1.00 55.75 217 GLY A CA 1
ATOM 1732 C C . GLY A 1 217 ? -1.777 9.210 36.396 1.00 55.75 217 GLY A C 1
ATOM 1733 O O . GLY A 1 217 ? -1.561 10.345 36.825 1.00 55.75 217 GLY A O 1
ATOM 1734 N N . GLU A 1 218 ? -1.003 8.659 35.455 1.00 53.03 218 GLU A N 1
ATOM 1735 C CA . GLU A 1 218 ? 0.130 9.363 34.864 1.00 53.03 218 GLU A CA 1
ATOM 1736 C C . GLU A 1 218 ? -0.359 10.528 33.999 1.00 53.03 218 GLU A C 1
ATOM 1738 O O . GLU A 1 218 ? -1.087 10.360 33.012 1.00 53.03 218 GLU A O 1
ATOM 1743 N N . LYS A 1 219 ? 0.072 11.737 34.372 1.00 52.84 219 LYS A N 1
ATOM 1744 C CA . LYS A 1 219 ? -0.152 12.953 33.592 1.00 52.84 219 LYS A CA 1
ATOM 1745 C C . LYS A 1 219 ? 0.611 12.846 32.277 1.00 52.84 219 LYS A C 1
ATOM 1747 O O . LYS A 1 219 ? 1.839 12.946 32.257 1.00 52.84 219 LYS A O 1
ATOM 1752 N N . LYS A 1 220 ? -0.106 12.689 31.164 1.00 56.53 220 LYS A N 1
ATOM 1753 C CA . LYS A 1 220 ? 0.482 12.841 29.832 1.00 56.53 220 LYS A CA 1
ATOM 1754 C C . LYS A 1 220 ? 0.190 14.249 29.335 1.00 56.53 220 LYS A C 1
ATOM 1756 O O . LYS A 1 220 ? -0.960 14.664 29.223 1.00 56.53 220 LYS A O 1
ATOM 1761 N N . VAL A 1 221 ? 1.257 14.990 29.064 1.00 57.78 221 VAL A N 1
ATOM 1762 C CA . VAL A 1 221 ? 1.193 16.318 28.452 1.00 57.78 221 VAL A CA 1
ATOM 1763 C C . VAL A 1 221 ? 1.031 16.145 26.946 1.00 57.78 221 VAL A C 1
ATOM 1765 O O . VAL A 1 221 ? 1.749 15.346 26.333 1.00 57.78 221 VAL A O 1
ATOM 1768 N N . LYS A 1 222 ? 0.113 16.901 26.332 1.00 50.47 222 LYS A N 1
ATOM 1769 C CA . LYS A 1 222 ? 0.007 16.969 24.871 1.00 50.47 222 LYS A CA 1
ATOM 1770 C C . LYS A 1 222 ? 1.287 17.559 24.293 1.00 50.47 222 LYS A C 1
ATOM 1772 O O . LYS A 1 222 ? 1.501 18.764 24.315 1.00 50.47 222 LYS A O 1
ATOM 1777 N N . GLN A 1 223 ? 2.143 16.701 23.766 1.00 52.25 223 GLN A N 1
ATOM 1778 C CA . GLN A 1 223 ? 3.331 17.129 23.047 1.00 52.25 223 GLN A CA 1
ATOM 1779 C C . GLN A 1 223 ? 2.970 17.326 21.575 1.00 52.25 223 GLN A C 1
ATOM 1781 O O . GLN A 1 223 ? 2.796 16.349 20.841 1.00 52.25 223 GLN A O 1
ATOM 1786 N N . VAL A 1 224 ? 2.838 18.582 21.140 1.00 48.94 224 VAL A N 1
ATOM 1787 C CA . VAL A 1 224 ? 2.645 18.916 19.724 1.00 48.94 224 VAL A CA 1
ATOM 1788 C C . VAL A 1 224 ? 4.010 19.254 19.133 1.00 48.94 224 VAL A C 1
ATOM 1790 O O . VAL A 1 224 ? 4.694 20.176 19.570 1.00 48.94 224 VAL A O 1
ATOM 1793 N N . VAL A 1 225 ? 4.449 18.465 18.154 1.00 48.31 225 VAL A N 1
ATOM 1794 C CA . VAL A 1 225 ? 5.712 18.717 17.452 1.00 48.31 225 VAL A CA 1
ATOM 1795 C C . VAL A 1 225 ? 5.453 19.670 16.300 1.00 48.31 225 VAL A C 1
ATOM 1797 O O . VAL A 1 225 ? 4.637 19.372 15.428 1.00 48.31 225 VAL A O 1
ATOM 1800 N N . VAL A 1 226 ? 6.204 20.769 16.234 1.00 52.91 226 VAL A N 1
ATOM 1801 C CA . VAL A 1 226 ? 6.256 21.597 15.026 1.00 52.91 226 VAL A CA 1
ATOM 1802 C C . VAL A 1 226 ? 7.348 21.024 14.115 1.00 52.91 226 VAL A C 1
ATOM 1804 O O . VAL A 1 226 ? 8.531 21.108 14.457 1.00 52.91 226 VAL A O 1
ATOM 1807 N N . PRO A 1 227 ? 7.018 20.395 12.970 1.00 51.97 227 PRO A N 1
ATOM 1808 C CA . PRO A 1 227 ? 8.034 19.780 12.125 1.00 51.97 227 PRO A CA 1
ATOM 1809 C C . PRO A 1 227 ? 9.031 20.825 11.618 1.00 51.97 227 PRO A C 1
ATOM 1811 O O . PRO A 1 227 ? 8.657 21.936 11.243 1.00 51.97 227 PRO A O 1
ATOM 1814 N N . MET A 1 228 ? 10.308 20.443 11.529 1.00 51.44 228 MET A N 1
ATOM 1815 C CA . MET A 1 228 ? 11.398 21.330 11.093 1.00 51.44 228 MET A CA 1
ATOM 1816 C C . MET A 1 228 ? 11.157 21.953 9.712 1.00 51.44 228 MET A C 1
ATOM 1818 O O . MET A 1 228 ? 11.581 23.076 9.465 1.00 51.44 228 MET A O 1
ATOM 1822 N N . GLY A 1 229 ? 10.439 21.261 8.820 1.00 50.47 229 GLY A N 1
ATOM 1823 C CA . GLY A 1 229 ? 10.010 21.829 7.541 1.00 50.47 229 GLY A CA 1
ATOM 1824 C C . GLY A 1 229 ? 9.027 22.993 7.709 1.00 50.47 229 GLY A C 1
ATOM 1825 O O . GLY A 1 229 ? 9.176 24.013 7.043 1.00 50.47 229 GLY A O 1
ATOM 1826 N N . ALA A 1 230 ? 8.072 22.882 8.638 1.00 56.34 230 ALA A N 1
ATOM 1827 C CA . ALA A 1 230 ? 7.156 23.970 8.972 1.00 56.34 230 ALA A CA 1
ATOM 1828 C C . ALA A 1 230 ? 7.892 25.124 9.666 1.00 56.34 230 ALA A C 1
ATOM 1830 O O . ALA A 1 230 ? 7.697 26.273 9.280 1.00 56.34 230 ALA A O 1
ATOM 1831 N N . LEU A 1 231 ? 8.810 24.833 10.597 1.00 54.47 231 LEU A N 1
ATOM 1832 C CA . LEU A 1 231 ? 9.678 25.853 11.201 1.00 54.47 231 LEU A CA 1
ATOM 1833 C C . LEU A 1 231 ? 10.551 26.552 10.154 1.00 54.47 231 LEU A C 1
ATOM 1835 O O . LEU A 1 231 ? 10.673 27.768 10.188 1.00 54.47 231 LEU A O 1
ATOM 1839 N N . GLY A 1 232 ? 11.102 25.817 9.186 1.00 50.75 232 GLY A N 1
ATOM 1840 C CA . GLY A 1 232 ? 11.879 26.379 8.082 1.00 50.75 232 GLY A CA 1
ATOM 1841 C C . GLY A 1 232 ? 11.041 27.267 7.159 1.00 50.75 232 GLY A C 1
ATOM 1842 O O . GLY A 1 232 ? 11.510 28.317 6.722 1.00 50.75 232 GLY A O 1
ATOM 1843 N N . ILE A 1 233 ? 9.782 26.897 6.900 1.00 59.06 233 ILE A N 1
ATOM 1844 C CA . ILE A 1 233 ? 8.825 27.746 6.175 1.00 59.06 233 ILE A CA 1
ATOM 1845 C C . ILE A 1 233 ? 8.556 29.025 6.976 1.00 59.06 233 ILE A C 1
ATOM 1847 O O . ILE A 1 233 ? 8.739 30.120 6.444 1.00 59.06 233 ILE A O 1
ATOM 1851 N N . VAL A 1 234 ? 8.192 28.907 8.257 1.00 62.59 234 VAL A N 1
ATOM 1852 C CA . VAL A 1 234 ? 7.921 30.048 9.148 1.00 62.59 234 VAL A CA 1
ATOM 1853 C C . VAL A 1 234 ? 9.142 30.959 9.263 1.00 62.59 234 VAL A C 1
ATOM 1855 O O . VAL A 1 234 ? 9.015 32.172 9.111 1.00 62.59 234 VAL A O 1
ATOM 1858 N N . GLN A 1 235 ? 10.335 30.398 9.453 1.00 55.41 235 GLN A N 1
ATOM 1859 C CA . GLN A 1 235 ? 11.592 31.137 9.507 1.00 55.41 235 GLN A CA 1
ATOM 1860 C C . GLN A 1 235 ? 11.846 31.888 8.200 1.00 55.41 235 GLN A C 1
ATOM 1862 O O . GLN A 1 235 ? 12.090 33.091 8.233 1.00 55.41 235 GLN A O 1
ATOM 1867 N N . LYS A 1 236 ? 11.715 31.229 7.043 1.00 59.34 236 LYS A N 1
ATOM 1868 C CA . LYS A 1 236 ? 11.924 31.866 5.736 1.00 59.34 236 LYS A CA 1
ATOM 1869 C C . LYS A 1 236 ? 10.910 32.979 5.467 1.00 59.34 236 LYS A C 1
ATOM 1871 O O . LYS A 1 236 ? 11.264 34.006 4.893 1.00 59.34 236 LYS A O 1
ATOM 1876 N N . HIS A 1 237 ? 9.660 32.811 5.898 1.00 66.81 237 HIS A N 1
ATOM 1877 C CA . HIS A 1 237 ? 8.660 33.879 5.860 1.00 66.81 237 HIS A CA 1
ATOM 1878 C C . HIS A 1 237 ? 9.010 35.025 6.814 1.00 66.81 237 HIS A C 1
ATOM 1880 O O . HIS A 1 237 ? 8.916 36.184 6.424 1.00 66.81 237 HIS A O 1
ATOM 1886 N N . THR A 1 238 ? 9.496 34.716 8.013 1.00 68.31 238 THR A N 1
ATOM 1887 C CA . THR A 1 238 ? 9.919 35.710 9.008 1.00 68.31 238 THR A CA 1
ATOM 1888 C C . THR A 1 238 ? 11.120 36.520 8.514 1.00 68.31 238 THR A C 1
ATOM 1890 O O . THR A 1 238 ? 11.142 37.741 8.639 1.00 68.31 238 THR A O 1
ATOM 1893 N N . GLU A 1 239 ? 12.111 35.870 7.903 1.00 63.06 239 GLU A N 1
ATOM 1894 C CA . GLU A 1 239 ? 13.269 36.515 7.275 1.00 63.06 239 GLU A CA 1
ATOM 1895 C C . GLU A 1 239 ? 12.848 37.424 6.118 1.00 63.06 239 GLU A C 1
ATOM 1897 O O . GLU A 1 239 ? 13.297 38.568 6.051 1.00 63.06 239 GLU A O 1
ATOM 1902 N N . ARG A 1 240 ? 11.929 36.963 5.258 1.00 71.00 240 ARG A N 1
ATOM 1903 C CA . ARG A 1 240 ? 11.336 37.790 4.195 1.00 71.00 240 ARG A CA 1
ATOM 1904 C C . ARG A 1 240 ? 10.605 39.006 4.757 1.00 71.00 240 ARG A C 1
ATOM 1906 O O . ARG A 1 240 ? 10.828 40.107 4.269 1.00 71.00 240 ARG A O 1
ATOM 1913 N N . MET A 1 241 ? 9.785 38.832 5.796 1.00 71.75 241 MET A N 1
ATOM 1914 C CA . MET A 1 241 ? 9.086 39.941 6.456 1.00 71.75 241 MET A CA 1
ATOM 1915 C C . MET A 1 241 ? 10.068 40.940 7.071 1.00 71.75 241 MET A C 1
ATOM 1917 O O . MET A 1 241 ? 9.891 42.142 6.918 1.00 71.75 241 MET A O 1
ATOM 1921 N N . ARG A 1 242 ? 11.143 40.470 7.715 1.00 70.50 242 ARG A N 1
ATOM 1922 C CA . ARG A 1 242 ? 12.197 41.348 8.251 1.00 70.50 242 ARG A CA 1
ATOM 1923 C C . ARG A 1 242 ? 12.931 42.106 7.148 1.00 70.50 242 ARG A C 1
ATOM 1925 O O . ARG A 1 242 ? 13.219 43.283 7.332 1.00 70.50 242 ARG A O 1
ATOM 1932 N N . GLY A 1 243 ? 13.234 41.449 6.028 1.00 73.12 243 GLY A N 1
ATOM 1933 C CA . GLY A 1 243 ? 13.802 42.100 4.845 1.00 73.12 243 GLY A CA 1
ATOM 1934 C C . GLY A 1 243 ? 12.882 43.203 4.328 1.00 73.12 243 GLY A C 1
ATOM 1935 O O . GLY A 1 243 ? 13.311 44.342 4.181 1.00 73.12 243 GLY A O 1
ATOM 1936 N N . PHE A 1 244 ? 11.594 42.894 4.196 1.00 73.62 244 PHE A N 1
ATOM 1937 C CA . PHE A 1 244 ? 10.581 43.851 3.768 1.00 73.62 244 PHE A CA 1
ATOM 1938 C C . PHE A 1 244 ? 10.452 45.047 4.722 1.00 73.62 244 PHE A C 1
ATOM 1940 O O . PHE A 1 244 ? 10.451 46.185 4.274 1.00 73.62 244 PHE A O 1
ATOM 1947 N N . VAL A 1 245 ? 10.426 44.828 6.041 1.00 74.00 245 VAL A N 1
ATOM 1948 C CA . VAL A 1 245 ? 10.380 45.919 7.036 1.00 74.00 245 VAL A CA 1
ATOM 1949 C C . VAL A 1 245 ? 11.606 46.833 6.934 1.00 74.00 245 VAL A C 1
ATOM 1951 O O . VAL A 1 245 ? 11.478 48.048 7.080 1.00 74.00 245 VAL A O 1
ATOM 1954 N N . LYS A 1 246 ? 12.792 46.281 6.648 1.00 74.38 246 LYS A N 1
ATOM 1955 C CA . LYS A 1 246 ? 13.999 47.089 6.414 1.00 74.38 246 LYS A CA 1
ATOM 1956 C C . LYS A 1 246 ? 13.882 47.926 5.142 1.00 74.38 246 LYS A C 1
ATOM 1958 O O . LYS A 1 246 ? 14.206 49.107 5.176 1.00 74.38 246 LYS A O 1
ATOM 1963 N N . GLU A 1 247 ? 13.387 47.344 4.053 1.00 74.75 247 GLU A N 1
ATOM 1964 C CA . GLU A 1 247 ? 13.113 48.079 2.811 1.00 74.75 247 GLU A CA 1
ATOM 1965 C C . GLU A 1 247 ? 12.070 49.188 3.032 1.00 74.75 247 GLU A C 1
ATOM 1967 O O . GLU A 1 247 ? 12.255 50.309 2.563 1.00 74.75 247 GLU A O 1
ATOM 1972 N N . MET A 1 248 ? 11.020 48.924 3.821 1.00 68.94 248 MET A N 1
ATOM 1973 C CA . MET A 1 248 ? 10.009 49.922 4.190 1.00 68.94 248 MET A CA 1
ATOM 1974 C C . MET A 1 248 ? 10.597 51.116 4.941 1.00 68.94 248 MET A C 1
ATOM 1976 O O . MET A 1 248 ? 10.178 52.244 4.690 1.00 68.94 248 MET A O 1
ATOM 1980 N N . ALA A 1 249 ? 11.533 50.883 5.863 1.00 70.19 249 ALA A N 1
ATOM 1981 C CA . ALA A 1 249 ? 12.168 51.958 6.620 1.00 70.19 249 ALA A CA 1
ATOM 1982 C C . ALA A 1 249 ? 12.951 52.904 5.694 1.00 70.19 249 ALA A C 1
ATOM 1984 O O . ALA A 1 249 ? 12.791 54.117 5.786 1.00 70.19 249 ALA A O 1
ATOM 1985 N N . VAL A 1 250 ? 13.701 52.348 4.737 1.00 73.25 250 VAL A N 1
ATOM 1986 C CA . VAL A 1 250 ? 14.486 53.124 3.762 1.00 73.25 250 VAL A CA 1
ATOM 1987 C C . VAL A 1 250 ? 13.587 53.927 2.817 1.00 73.25 250 VAL A C 1
ATOM 1989 O O . VAL A 1 250 ? 13.837 55.104 2.577 1.00 73.25 250 VAL A O 1
ATOM 1992 N N . VAL A 1 251 ? 12.514 53.322 2.299 1.00 69.19 251 VAL A N 1
ATOM 1993 C CA . VAL A 1 251 ? 11.592 54.010 1.375 1.00 69.19 251 VAL A CA 1
ATOM 1994 C C . VAL A 1 251 ? 10.814 55.123 2.084 1.00 69.19 251 VAL A C 1
ATOM 1996 O O . VAL A 1 251 ? 10.647 56.201 1.518 1.00 69.19 251 VAL A O 1
ATOM 1999 N N . LYS A 1 252 ? 10.391 54.915 3.341 1.00 69.50 252 LYS A N 1
ATOM 2000 C CA . LYS A 1 252 ? 9.729 55.962 4.140 1.00 69.50 252 LYS A CA 1
ATOM 2001 C C . LYS A 1 252 ? 10.623 57.175 4.388 1.00 69.50 252 LYS A C 1
ATOM 2003 O O . LYS A 1 252 ? 10.113 58.291 4.415 1.00 69.50 252 LYS A O 1
ATOM 2008 N N . GLU A 1 253 ? 11.927 56.964 4.554 1.00 69.25 253 GLU A N 1
ATOM 2009 C CA . GLU A 1 253 ? 12.905 58.047 4.703 1.00 69.25 253 GLU A CA 1
ATOM 2010 C C . GLU A 1 253 ? 13.136 58.827 3.398 1.00 69.25 253 GLU A C 1
ATOM 2012 O O . GLU A 1 253 ? 13.445 60.015 3.452 1.00 69.25 253 GLU A O 1
ATOM 2017 N N . GLN A 1 254 ? 12.974 58.187 2.234 1.00 71.00 254 GLN A N 1
ATOM 2018 C CA . GLN A 1 254 ? 13.321 58.771 0.931 1.00 71.00 254 GLN A CA 1
ATOM 2019 C C . GLN A 1 254 ? 12.136 59.379 0.165 1.00 71.00 254 GLN A C 1
ATOM 2021 O O . GLN A 1 254 ? 12.307 60.408 -0.485 1.00 71.00 254 GLN A O 1
ATOM 2026 N N . GLU A 1 255 ? 10.948 58.771 0.215 1.00 66.75 255 GLU A N 1
ATOM 2027 C CA . GLU A 1 255 ? 9.840 59.092 -0.707 1.00 66.75 255 GLU A CA 1
ATOM 2028 C C . GLU A 1 255 ? 8.537 59.525 -0.005 1.00 66.75 255 GLU A C 1
ATOM 2030 O O . GLU A 1 255 ? 7.554 59.858 -0.669 1.00 66.75 255 GLU A O 1
ATOM 2035 N N . GLY A 1 256 ? 8.514 59.566 1.332 1.00 66.44 256 GLY A N 1
ATOM 2036 C CA . GLY A 1 256 ? 7.298 59.820 2.111 1.00 66.44 256 GLY A CA 1
ATOM 2037 C C . GLY A 1 256 ? 6.373 58.595 2.215 1.00 66.44 256 GLY A C 1
ATOM 2038 O O . GLY A 1 256 ? 6.640 57.528 1.662 1.00 66.44 256 GLY A O 1
ATOM 2039 N N . ASP A 1 257 ? 5.292 58.708 2.995 1.00 62.78 257 ASP A N 1
ATOM 2040 C CA . ASP A 1 257 ? 4.455 57.562 3.392 1.00 62.78 257 ASP A CA 1
ATOM 2041 C C . ASP A 1 257 ? 3.529 57.075 2.260 1.00 62.78 257 ASP A C 1
ATOM 2043 O O . ASP A 1 257 ? 2.345 57.396 2.210 1.00 62.78 257 ASP A O 1
ATOM 2047 N N . ASN A 1 258 ? 4.066 56.272 1.337 1.00 65.50 258 ASN A N 1
ATOM 2048 C CA . ASN A 1 258 ? 3.306 55.636 0.255 1.00 65.50 258 ASN A CA 1
ATOM 2049 C C . ASN A 1 258 ? 2.974 54.161 0.572 1.00 65.50 258 ASN A C 1
ATOM 2051 O O . ASN A 1 258 ? 3.281 53.236 -0.187 1.00 65.50 258 ASN A O 1
ATOM 2055 N N . GLY A 1 259 ? 2.372 53.922 1.743 1.00 62.12 259 GLY A N 1
ATOM 2056 C CA . GLY A 1 259 ? 2.141 52.578 2.289 1.00 62.12 259 GLY A CA 1
ATOM 2057 C C . GLY A 1 259 ? 1.276 51.655 1.417 1.00 62.12 259 GLY A C 1
ATOM 2058 O O . GLY A 1 259 ? 1.506 50.448 1.392 1.00 62.12 259 GLY A O 1
ATOM 2059 N N . GLN A 1 260 ? 0.322 52.193 0.649 1.00 64.19 260 GLN A N 1
ATOM 2060 C CA . GLN A 1 260 ? -0.608 51.384 -0.157 1.00 64.19 260 GLN A CA 1
ATOM 2061 C C . GLN A 1 260 ? 0.045 50.739 -1.390 1.00 64.19 260 GLN A C 1
ATOM 2063 O O . GLN A 1 260 ? -0.185 49.558 -1.657 1.00 64.19 260 GLN A O 1
ATOM 2068 N N . ALA A 1 261 ? 0.901 51.465 -2.118 1.00 66.06 261 ALA A N 1
ATOM 2069 C CA . ALA A 1 261 ? 1.610 50.919 -3.281 1.00 66.06 261 ALA A CA 1
ATOM 2070 C C . ALA A 1 261 ? 2.586 49.792 -2.887 1.00 66.06 261 ALA A C 1
ATOM 2072 O O . ALA A 1 261 ? 2.814 48.844 -3.642 1.00 66.06 261 ALA A O 1
ATOM 2073 N N . MET A 1 262 ? 3.126 49.872 -1.671 1.00 63.31 262 MET A N 1
ATOM 2074 C CA . MET A 1 262 ? 4.062 48.902 -1.104 1.00 63.31 262 MET A CA 1
ATOM 2075 C C . MET A 1 262 ? 3.368 47.621 -0.626 1.00 63.31 262 MET A C 1
ATOM 2077 O O . MET A 1 262 ? 3.858 46.533 -0.927 1.00 63.31 262 MET A O 1
ATOM 2081 N N . VAL A 1 263 ? 2.205 47.724 0.034 1.00 64.94 263 VAL A N 1
ATOM 2082 C CA . VAL A 1 263 ? 1.368 46.554 0.380 1.00 64.94 263 VAL A CA 1
ATOM 2083 C C . VAL A 1 263 ? 0.931 45.818 -0.889 1.00 64.94 263 VAL A C 1
ATOM 2085 O O . VAL A 1 263 ? 1.122 44.610 -0.989 1.00 64.94 263 VAL A O 1
ATOM 2088 N N . ALA A 1 264 ? 0.493 46.544 -1.924 1.00 66.94 264 ALA A N 1
ATOM 2089 C CA . ALA A 1 264 ? 0.139 45.941 -3.211 1.00 66.94 264 ALA A CA 1
ATOM 2090 C C . ALA A 1 264 ? 1.325 45.216 -3.887 1.00 66.94 264 ALA A C 1
ATOM 2092 O O . ALA A 1 264 ? 1.147 44.193 -4.550 1.00 66.94 264 ALA A O 1
ATOM 2093 N N . ARG A 1 265 ? 2.559 45.713 -3.713 1.00 66.12 265 ARG A N 1
ATOM 2094 C CA . ARG A 1 265 ? 3.780 45.065 -4.223 1.00 66.12 265 ARG A CA 1
ATOM 2095 C C . ARG A 1 265 ? 4.175 43.836 -3.401 1.00 66.12 265 ARG A C 1
ATOM 2097 O O . ARG A 1 265 ? 4.677 42.873 -3.981 1.00 66.12 265 ARG A O 1
ATOM 2104 N N . PHE A 1 266 ? 3.951 43.852 -2.089 1.00 62.31 266 PHE A N 1
ATOM 2105 C CA . PHE A 1 266 ? 4.121 42.684 -1.225 1.00 62.31 266 PHE A CA 1
ATOM 2106 C C . PHE A 1 266 ? 3.133 41.580 -1.615 1.00 62.31 266 PHE A C 1
ATOM 2108 O O . PHE A 1 266 ? 3.565 40.480 -1.955 1.00 62.31 266 PHE A O 1
ATOM 2115 N N . ASP A 1 267 ? 1.843 41.905 -1.711 1.00 62.16 267 ASP A N 1
ATOM 2116 C CA . ASP A 1 267 ? 0.780 40.963 -2.084 1.00 62.16 267 ASP A CA 1
ATOM 2117 C C . ASP A 1 267 ? 0.999 40.357 -3.478 1.00 62.16 267 ASP A C 1
ATOM 2119 O O . ASP A 1 267 ? 0.745 39.174 -3.692 1.00 62.16 267 ASP A O 1
ATOM 2123 N N . LYS A 1 268 ? 1.574 41.122 -4.415 1.00 66.50 268 LYS A N 1
ATOM 2124 C CA . LYS A 1 268 ? 1.958 40.627 -5.748 1.00 66.50 268 LYS A CA 1
ATOM 2125 C C . LYS A 1 268 ? 3.081 39.576 -5.723 1.00 66.50 268 LYS A C 1
ATOM 2127 O O . LYS A 1 268 ? 3.191 38.790 -6.661 1.00 66.50 268 LYS A O 1
ATOM 2132 N N . ASN A 1 269 ? 3.928 39.569 -4.691 1.00 56.53 269 ASN A N 1
ATOM 2133 C CA . ASN A 1 269 ? 5.080 38.665 -4.566 1.00 56.53 269 ASN A CA 1
ATOM 2134 C C . ASN A 1 269 ? 4.870 37.536 -3.541 1.00 56.53 269 ASN A C 1
ATOM 2136 O O . ASN A 1 269 ? 5.704 36.631 -3.436 1.00 56.53 269 ASN A O 1
ATOM 2140 N N . VAL A 1 270 ? 3.761 37.553 -2.799 1.00 54.09 270 VAL A N 1
ATOM 2141 C CA . VAL A 1 270 ? 3.328 36.425 -1.975 1.00 54.09 270 VAL A CA 1
ATOM 2142 C C . VAL A 1 270 ? 2.595 35.435 -2.882 1.00 54.09 270 VAL A C 1
ATOM 2144 O O . VAL A 1 270 ? 1.546 35.723 -3.439 1.00 54.09 270 VAL A O 1
ATOM 2147 N N . SER A 1 271 ? 3.135 34.223 -3.030 1.00 43.38 271 SER A N 1
ATOM 2148 C CA . SER A 1 271 ? 2.565 33.160 -3.879 1.00 43.38 271 SER A CA 1
ATOM 2149 C C . SER A 1 271 ? 1.259 32.544 -3.347 1.00 43.38 271 SER A C 1
ATOM 2151 O O . SER A 1 271 ? 0.805 31.526 -3.861 1.00 43.38 271 SER A O 1
ATOM 2153 N N . PHE A 1 272 ? 0.669 33.137 -2.310 1.00 44.50 272 PHE A N 1
ATOM 2154 C CA . PHE A 1 272 ? -0.653 32.816 -1.795 1.00 44.50 272 PHE A CA 1
ATOM 2155 C C . PHE A 1 272 ? -1.469 34.103 -1.774 1.00 44.50 272 PHE A C 1
ATOM 2157 O O . PHE A 1 272 ? -1.311 34.932 -0.881 1.00 44.50 272 PHE A O 1
ATOM 2164 N N . ILE A 1 273 ? -2.356 34.257 -2.755 1.00 37.25 273 ILE A N 1
ATOM 2165 C CA . ILE A 1 273 ? -3.439 35.229 -2.662 1.00 37.25 273 ILE A CA 1
ATOM 2166 C C . ILE A 1 273 ? -4.348 34.715 -1.541 1.00 37.25 273 ILE A C 1
ATOM 2168 O O . ILE A 1 273 ? -5.091 33.754 -1.738 1.00 37.25 273 ILE A O 1
ATOM 2172 N N . MET A 1 274 ? -4.277 35.312 -0.349 1.00 34.50 274 MET A N 1
ATOM 2173 C CA . MET A 1 274 ? -5.380 35.201 0.603 1.00 34.50 274 MET A CA 1
ATOM 2174 C C . MET A 1 274 ? -6.533 36.018 0.026 1.00 34.50 274 MET A C 1
ATOM 2176 O O . MET A 1 274 ? -6.668 37.207 0.300 1.00 34.50 274 MET A O 1
ATOM 2180 N N . THR A 1 275 ? -7.353 35.400 -0.824 1.00 31.70 275 THR A N 1
ATOM 2181 C CA . THR A 1 275 ? -8.655 35.965 -1.166 1.00 31.70 275 THR A CA 1
ATOM 2182 C C . THR A 1 275 ? -9.491 35.958 0.106 1.00 31.70 275 THR A C 1
ATOM 2184 O O . THR A 1 275 ? -10.112 34.952 0.446 1.00 31.70 275 THR A O 1
ATOM 2187 N N . TYR A 1 276 ? -9.502 37.079 0.822 1.00 35.41 276 TYR A N 1
ATOM 2188 C CA . TYR A 1 276 ? -10.595 37.392 1.727 1.00 35.41 276 TYR A CA 1
ATOM 2189 C C . TYR A 1 276 ? -11.841 37.568 0.861 1.00 35.41 276 TYR A C 1
ATOM 2191 O O . TYR A 1 276 ? -12.059 38.623 0.268 1.00 35.41 276 TYR A O 1
ATOM 2199 N N . SER A 1 277 ? -12.644 36.511 0.743 1.00 34.81 277 SER A N 1
ATOM 2200 C CA . SER A 1 277 ? -14.024 36.661 0.295 1.00 34.81 277 SER A CA 1
ATOM 2201 C C . SER A 1 277 ? -14.778 37.380 1.410 1.00 34.81 277 SER A C 1
ATOM 2203 O O . SER A 1 277 ? -15.225 36.765 2.374 1.00 34.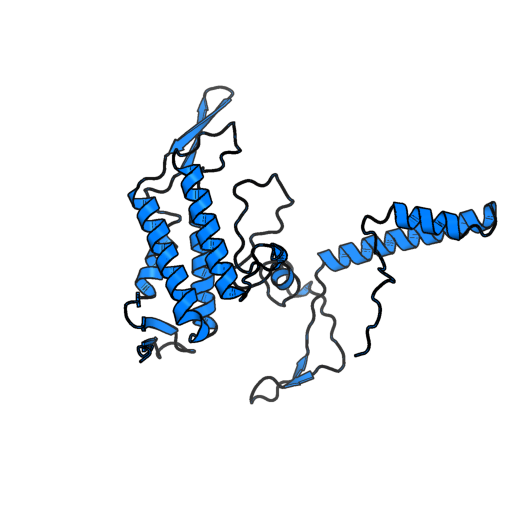81 277 SER A O 1
ATOM 2205 N N . SER A 1 278 ? -14.890 38.701 1.304 1.00 37.44 278 SER A N 1
ATOM 2206 C CA . SER A 1 278 ? -15.761 39.529 2.145 1.00 37.44 278 SER A CA 1
ATOM 2207 C C . SER A 1 278 ? -17.233 39.455 1.714 1.00 37.44 278 SER A C 1
ATOM 2209 O O . SER A 1 278 ? -18.034 40.309 2.082 1.00 37.44 278 SER A O 1
ATOM 2211 N N . GLN A 1 279 ? -17.620 38.425 0.957 1.00 36.44 279 GLN A N 1
ATOM 2212 C CA . GLN A 1 279 ? -19.002 38.174 0.564 1.00 36.44 279 GLN A CA 1
ATOM 2213 C C . GLN A 1 279 ? -19.405 36.746 0.926 1.00 36.44 279 GLN A C 1
ATOM 2215 O O . GLN A 1 279 ? -19.574 35.879 0.075 1.00 36.44 279 GLN A O 1
ATOM 2220 N N . VAL A 1 280 ? -19.590 36.515 2.223 1.00 34.19 280 VAL A N 1
ATOM 2221 C CA . VAL A 1 280 ? -20.592 35.554 2.683 1.00 34.19 280 VAL A CA 1
ATOM 2222 C C . VAL A 1 280 ? -21.743 36.398 3.224 1.00 34.19 280 VAL A C 1
ATOM 2224 O O . VAL A 1 280 ? -21.578 37.019 4.276 1.00 34.19 280 VAL A O 1
ATOM 2227 N N . PRO A 1 281 ? -22.883 36.511 2.519 1.00 33.28 281 PRO A N 1
ATOM 2228 C CA . PRO A 1 281 ? -24.062 37.091 3.130 1.00 33.28 281 PRO A CA 1
ATOM 2229 C C . PRO A 1 281 ? -24.476 36.167 4.275 1.00 33.28 281 PRO A C 1
ATOM 2231 O O . PRO A 1 281 ? -24.779 34.992 4.071 1.00 33.28 281 PRO A O 1
ATOM 2234 N N . ILE A 1 282 ? -24.447 36.707 5.490 1.00 36.31 282 ILE A N 1
ATOM 2235 C CA . ILE A 1 282 ? -25.085 36.099 6.651 1.00 36.31 282 ILE A CA 1
ATOM 2236 C C . ILE A 1 282 ? -26.587 36.116 6.358 1.00 36.31 282 ILE A C 1
ATOM 2238 O O . ILE A 1 282 ? -27.255 37.133 6.535 1.00 36.31 282 ILE A O 1
ATOM 2242 N N . LEU A 1 283 ? -27.106 35.001 5.853 1.00 27.75 283 LEU A N 1
ATOM 2243 C CA . LEU A 1 283 ? -28.535 34.743 5.805 1.00 27.75 283 LEU A CA 1
ATOM 2244 C C . LEU A 1 283 ? -28.938 34.173 7.163 1.00 27.75 283 LEU A C 1
ATOM 2246 O O . LEU A 1 283 ? -28.715 33.003 7.459 1.00 27.75 283 LEU A O 1
ATOM 2250 N N . TRP A 1 284 ? -29.495 35.052 7.991 1.00 33.56 284 TRP A N 1
ATOM 2251 C CA . TRP A 1 284 ? -30.391 34.672 9.073 1.00 33.56 284 TRP A CA 1
ATOM 2252 C C . TRP A 1 284 ? -31.735 34.283 8.462 1.00 33.56 284 TRP A C 1
ATOM 2254 O O . TRP A 1 284 ? -32.452 35.188 8.038 1.00 33.56 284 TRP A O 1
ATOM 2264 N N . ILE A 1 285 ? -32.053 32.984 8.431 1.00 37.09 285 ILE A N 1
ATOM 2265 C CA . ILE A 1 285 ? -33.385 32.406 8.703 1.00 37.09 285 ILE A CA 1
ATOM 2266 C C . ILE A 1 285 ? -33.158 31.039 9.347 1.00 37.09 285 ILE A C 1
ATOM 2268 O O . ILE A 1 285 ? -32.417 30.235 8.740 1.00 37.09 285 ILE A O 1
#

Radius of gyration: 26.14 Å; chains: 1; bounding box: 63×77×63 Å

Secondary structure (DSSP, 8-state):
-PPPPEEEEETTSSS-EEEEEEETTEEEEHHHHHHHHHHGGG-TT--EEEEEEETTEEEEEEEPPPHHHHHHHHHHHHHHHHIIIIIGGGS-HHHHHHHHHHHHHHHHHH--S--TT-TTS---TTHHHHHHHHHHHHHHHHHHHHT---TT--TTS-SS----TT--------PPPTTS-TTHHHHSTT-TT--S-GGG--EEEEEEEEEE-STT--EEEEEEE--HHHHHHHHHHHHHHHHHHHHHHHHHHHH---HHHHHHHHHHHSSS-------------

pLDDT: mean 74.38, std 20.13, range [27.75, 98.19]